Protein AF-A0A833GHC9-F1 (afdb_monomer)

Sequence (258 aa):
VIVNDPVYGGSGGTMSVASMHPSAGELVLHEMGHSFTDLADEYSTPYPGYPPCSDISGSSPCEANVTNQTDPGQVKWRAWFTSGNPIPTPPGTSGVGLFEGARYQSVGMYRPVDVQCEMQYLGRPFCAACREAYVKRLYAGGWGIPAGGIDLIEPGSEVPASAQPVAYPPGMALRFSADLLRPSVGTLAVEWRLDGVPLAGAVNDSYVFSQAGPTPATRTLELRVRDTSAYVAGSLPTRSRSWTIQVDTDRIWFDGFD

Secondary structure (DSSP, 8-state):
-B-S--S--EE-SSS-EE-SSTTHHHHHHHHHHHHHH-PPP------TTPPP--SSSSS-PPPTT-B----TTT-TTGGGPPTT--SSPPTT--SS--EEEETTEEEEEEESSSS--TTTSTTSPPPHHHHHHHHHHHHH--SSSSTT---SB-TT--BS-TTS-EEE-TT--EEEE--B---SSS-EEEEEEETTEE-TT--SSEEEE--SSS-SSEEEEEEEEEE--TT-SSPPPPEEEEEEEEE-----------

Solvent-accessible surface area (backbone atoms only — not comparable to full-atom values): 14508 Å² total; per-residue (Å²): 85,80,43,96,40,66,61,85,54,66,42,50,42,96,54,33,32,22,25,58,21,95,61,27,71,40,48,41,55,36,16,34,38,25,34,72,48,50,41,54,50,37,38,34,68,76,56,91,86,63,82,82,60,25,67,80,55,84,90,41,64,44,34,71,44,41,36,54,56,79,55,66,91,71,37,85,52,46,84,60,45,39,86,88,62,57,82,71,23,63,88,87,52,84,60,34,47,41,24,71,20,10,65,32,25,67,64,77,22,22,14,45,49,64,87,50,20,26,50,53,37,74,87,34,61,65,33,71,46,51,44,25,40,47,54,52,39,49,45,61,27,77,81,54,89,57,51,68,18,65,62,49,56,46,87,87,46,39,34,67,63,48,92,50,72,40,82,37,62,50,64,45,81,45,68,38,35,41,46,66,61,73,65,97,72,64,49,72,51,39,42,32,22,54,73,82,42,74,43,86,88,40,56,58,64,50,49,73,47,69,48,72,55,51,74,71,44,65,47,40,43,32,45,36,39,29,65,65,36,93,58,45,89,66,86,60,76,73,39,75,50,59,34,43,36,34,35,47,78,77,72,78,73,86,61,82,84,133

Mean predicted aligned error: 5.75 Å

Foldseek 3Di:
DEAADQDFDWAADCDTYTYPHPLRVLSSVLNCLCNQQVAFQFAQAADPPDDDAAPVDDDHHHGQFKHLDQPLVSRNCSLQDDPPADGVHDAPDDGFHWDAGGRNHRHSMTGGGHPQASSHPTPHHHHLRSLQSVVQSQCCACPDPVNRHDDQFDPPQWVVDQPDAAEDEAPDKDKIFTDGDDDPAFDKAKWKDKQNHTDPPPRDRMDIDHHHDCPPQKIKIKIKIFTPGPSHSDGDDIHMDIHIYGHDPDPPPPDDDD

Radius of gyration: 25.63 Å; Cα contacts (8 Å, |Δi|>4): 533; chains: 1; bounding box: 76×38×72 Å

Structure (mmCIF, N/CA/C/O backbone):
data_AF-A0A833GHC9-F1
#
_entry.id   AF-A0A833GHC9-F1
#
loop_
_atom_site.group_PDB
_atom_site.id
_atom_site.type_symbol
_atom_site.label_atom_id
_atom_site.label_alt_id
_atom_site.label_comp_id
_atom_site.label_asym_id
_atom_site.label_entity_id
_atom_site.label_seq_id
_atom_site.pdbx_PDB_ins_code
_atom_site.Cartn_x
_atom_site.Cartn_y
_atom_site.Cartn_z
_atom_site.occupancy
_atom_site.B_iso_or_equiv
_atom_site.auth_seq_id
_atom_site.auth_comp_id
_atom_site.auth_asym_id
_atom_site.auth_atom_id
_atom_site.pdbx_PDB_model_num
ATOM 1 N N . VAL A 1 1 ? 8.978 -5.500 21.929 1.00 93.50 1 VAL A N 1
ATOM 2 C CA . VAL A 1 1 ? 9.524 -5.761 23.281 1.00 93.50 1 VAL A CA 1
ATOM 3 C C . VAL A 1 1 ? 8.619 -6.767 23.956 1.00 93.50 1 VAL A C 1
ATOM 5 O O . VAL A 1 1 ? 7.416 -6.550 23.961 1.00 93.50 1 VAL A O 1
ATOM 8 N N . ILE A 1 2 ? 9.177 -7.855 24.483 1.00 95.00 2 ILE A N 1
ATOM 9 C CA . ILE A 1 2 ? 8.408 -8.830 25.262 1.00 95.00 2 ILE A CA 1
ATOM 10 C C . ILE A 1 2 ? 8.791 -8.666 26.729 1.00 95.00 2 ILE A C 1
ATOM 12 O O . ILE A 1 2 ? 9.965 -8.786 27.079 1.00 95.00 2 ILE A O 1
ATOM 16 N N . VAL A 1 3 ? 7.809 -8.352 27.566 1.00 96.50 3 VAL A N 1
ATOM 17 C CA . VAL A 1 3 ? 7.964 -8.226 29.016 1.00 96.50 3 VAL A CA 1
ATOM 18 C C . VAL A 1 3 ? 7.628 -9.575 29.642 1.00 96.50 3 VAL A C 1
ATOM 20 O O . VAL A 1 3 ? 6.532 -10.094 29.444 1.00 96.50 3 VAL A O 1
ATOM 23 N N . ASN A 1 4 ? 8.570 -10.151 30.390 1.00 96.56 4 ASN A N 1
ATOM 24 C CA . ASN A 1 4 ? 8.395 -11.438 31.068 1.00 96.56 4 ASN A CA 1
ATOM 25 C C . ASN A 1 4 ? 7.520 -11.298 32.325 1.00 96.56 4 ASN A C 1
ATOM 27 O O . ASN A 1 4 ? 8.008 -11.385 33.449 1.00 96.56 4 ASN A O 1
ATOM 31 N N . ASP A 1 5 ? 6.236 -11.028 32.113 1.00 96.19 5 ASP A N 1
ATOM 32 C CA . ASP A 1 5 ? 5.217 -10.895 33.149 1.00 96.19 5 ASP A CA 1
ATOM 33 C C . ASP A 1 5 ? 3.900 -11.501 32.624 1.00 96.19 5 ASP A C 1
ATOM 35 O O . ASP A 1 5 ? 3.521 -11.216 31.484 1.00 96.19 5 ASP A O 1
ATOM 39 N N . PRO A 1 6 ? 3.206 -12.368 33.383 1.00 95.81 6 PRO A N 1
ATOM 40 C CA . PRO A 1 6 ? 1.939 -12.951 32.944 1.00 95.81 6 PRO A CA 1
ATOM 41 C C . PRO A 1 6 ? 0.749 -11.979 33.006 1.00 95.81 6 PRO A C 1
ATOM 43 O O . PRO A 1 6 ? -0.312 -12.304 32.470 1.00 95.81 6 PRO A O 1
ATOM 46 N N . VAL A 1 7 ? 0.873 -10.819 33.661 1.00 97.00 7 VAL A N 1
ATOM 47 C CA . VAL A 1 7 ? -0.193 -9.810 33.734 1.00 97.00 7 VAL A CA 1
ATOM 48 C C . VAL A 1 7 ? -0.492 -9.266 32.336 1.00 97.00 7 VAL A C 1
ATOM 50 O O . VAL A 1 7 ? 0.416 -8.975 31.559 1.00 97.00 7 VAL A O 1
ATOM 53 N N . TYR A 1 8 ? -1.777 -9.129 31.994 1.00 95.31 8 TYR A N 1
ATOM 54 C CA . TYR A 1 8 ? -2.199 -8.566 30.710 1.00 95.31 8 TYR A CA 1
ATOM 55 C C . TYR A 1 8 ? -1.691 -7.130 30.555 1.00 95.31 8 TYR A C 1
ATOM 57 O O . TYR A 1 8 ? -2.002 -6.265 31.375 1.00 95.31 8 TYR A O 1
ATOM 65 N N . GLY A 1 9 ? -0.937 -6.872 29.490 1.00 92.25 9 GLY A N 1
ATOM 66 C CA . GLY A 1 9 ? -0.441 -5.537 29.196 1.00 92.25 9 GLY A CA 1
ATOM 67 C C . GLY A 1 9 ? 0.307 -5.480 27.874 1.00 92.25 9 GLY A C 1
ATOM 68 O O . GLY A 1 9 ? 1.019 -6.414 27.502 1.00 92.25 9 GLY A O 1
ATOM 69 N N . GLY A 1 10 ? 0.139 -4.365 27.180 1.00 92.94 10 GLY A N 1
ATOM 70 C CA . GLY A 1 10 ? 0.794 -4.057 25.922 1.00 92.94 10 GLY A CA 1
ATOM 71 C C . GLY A 1 10 ? 0.702 -2.567 25.631 1.00 92.94 10 GLY A C 1
ATOM 72 O O . GLY A 1 10 ? -0.012 -1.837 26.323 1.00 92.94 10 GLY A O 1
ATOM 73 N N . SER A 1 11 ? 1.503 -2.114 24.675 1.00 93.75 11 SER A N 1
ATOM 74 C CA . SER A 1 11 ? 1.426 -0.752 24.160 1.00 93.75 11 SER A CA 1
ATOM 75 C C . SER A 1 11 ? 2.083 -0.642 22.792 1.00 93.75 11 SER A C 1
ATOM 77 O O . SER A 1 11 ? 3.171 -1.187 22.575 1.00 93.75 11 SER A O 1
ATOM 79 N N . GLY A 1 12 ? 1.469 0.147 21.925 1.00 91.06 12 GLY A N 1
ATOM 80 C CA . GLY A 1 12 ? 1.997 0.585 20.647 1.00 91.06 12 GLY A CA 1
ATOM 81 C C . GLY A 1 12 ? 2.604 1.985 20.717 1.00 91.06 12 GLY A C 1
ATOM 82 O O . GLY A 1 12 ? 2.527 2.687 21.725 1.00 91.06 12 GLY A O 1
ATOM 83 N N . GLY A 1 13 ? 3.245 2.398 19.628 1.00 89.12 13 GLY A N 1
ATOM 84 C CA . GLY A 1 13 ? 3.998 3.651 19.530 1.00 89.12 13 GLY A CA 1
ATOM 85 C C . GLY A 1 13 ? 5.303 3.423 18.778 1.00 89.12 13 GLY A C 1
ATOM 86 O O . GLY A 1 13 ? 5.341 2.633 17.847 1.00 89.12 13 GLY A O 1
ATOM 87 N N . THR A 1 14 ? 6.416 4.027 19.189 1.00 88.81 14 THR A N 1
ATOM 88 C CA . THR A 1 14 ? 7.713 3.785 18.518 1.00 88.81 14 THR A CA 1
ATOM 89 C C . THR A 1 14 ? 8.161 2.321 18.558 1.00 88.81 14 THR A C 1
ATOM 91 O O . THR A 1 14 ? 8.876 1.869 17.666 1.00 88.81 14 THR A O 1
ATOM 94 N N . MET A 1 15 ? 7.739 1.571 19.577 1.00 90.56 15 MET A N 1
ATOM 95 C CA . MET A 1 15 ? 7.969 0.136 19.704 1.00 90.56 15 MET A CA 1
ATOM 96 C C . MET A 1 15 ? 6.692 -0.557 20.163 1.00 90.56 15 MET A C 1
ATOM 98 O O . MET A 1 15 ? 6.036 -0.084 21.085 1.00 90.56 15 MET A O 1
ATOM 102 N N . SER A 1 16 ? 6.408 -1.717 19.574 1.00 94.44 16 SER A N 1
ATOM 103 C CA . SER A 1 16 ? 5.356 -2.614 20.050 1.00 94.44 16 SER A CA 1
ATOM 104 C C . SER A 1 16 ? 5.857 -3.327 21.306 1.00 94.44 16 SER A C 1
ATOM 106 O O . SER A 1 16 ? 6.964 -3.884 21.317 1.00 94.44 16 SER A O 1
ATOM 108 N N . VAL A 1 17 ? 5.075 -3.285 22.379 1.00 95.19 17 VAL A N 1
ATOM 109 C CA . VAL A 1 17 ? 5.365 -3.911 23.671 1.00 95.19 17 VAL A CA 1
ATOM 110 C C . VAL A 1 17 ? 4.221 -4.849 24.022 1.00 95.19 17 VAL A C 1
ATOM 112 O O . VAL A 1 17 ? 3.068 -4.458 23.923 1.00 95.19 17 VAL A O 1
ATOM 115 N N . ALA A 1 18 ? 4.528 -6.060 24.475 1.00 96.31 18 ALA A N 1
ATOM 116 C CA . ALA A 1 18 ? 3.534 -6.984 25.011 1.00 96.31 18 ALA A CA 1
ATOM 117 C C . ALA A 1 18 ? 4.108 -7.765 26.193 1.00 96.31 18 ALA A C 1
ATOM 119 O O . ALA A 1 18 ? 5.321 -7.971 26.285 1.00 96.31 18 ALA A O 1
ATOM 120 N N . SER A 1 19 ? 3.235 -8.200 27.094 1.00 95.94 19 SER A N 1
ATOM 121 C CA . SER A 1 19 ? 3.572 -9.109 28.185 1.00 95.94 19 SER A C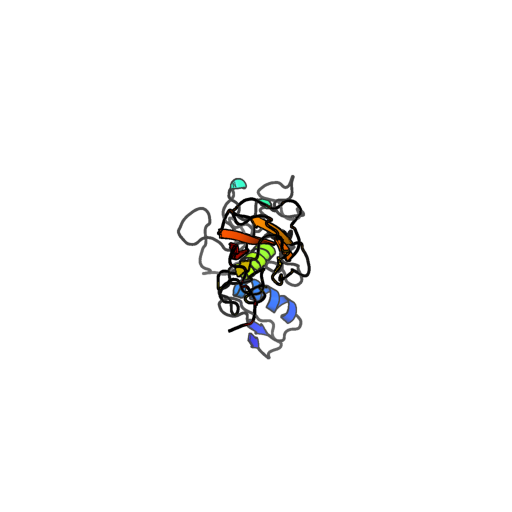A 1
ATOM 122 C C . SER A 1 19 ? 3.596 -10.578 27.729 1.00 95.94 19 SER A C 1
ATOM 124 O O . SER A 1 19 ? 3.467 -10.875 26.541 1.00 95.94 19 SER A O 1
ATOM 126 N N . MET A 1 20 ? 3.760 -11.518 28.664 1.00 95.75 20 MET A N 1
ATOM 127 C CA . MET A 1 20 ? 3.662 -12.967 28.427 1.00 95.75 20 MET A CA 1
ATOM 128 C C . MET A 1 20 ? 2.267 -13.534 28.737 1.00 95.75 20 MET A C 1
ATOM 130 O O . MET A 1 20 ? 2.107 -14.740 28.933 1.00 95.75 20 MET A O 1
ATOM 134 N N . HIS A 1 21 ? 1.241 -12.682 28.784 1.00 96.81 21 HIS A N 1
ATOM 135 C CA . HIS A 1 21 ? -0.146 -13.120 28.929 1.00 96.81 21 HIS A CA 1
ATOM 136 C C . HIS A 1 21 ? -0.549 -14.100 27.798 1.00 96.81 21 HIS A C 1
ATOM 138 O O . HIS A 1 21 ? -0.069 -13.952 26.675 1.00 96.81 21 HIS A O 1
ATOM 144 N N . PRO A 1 22 ? -1.468 -15.065 28.009 1.00 96.19 22 PRO A N 1
ATOM 145 C CA . PRO A 1 22 ? -1.901 -15.998 26.956 1.00 96.19 22 PRO A CA 1
ATOM 146 C C . PRO A 1 22 ? -2.402 -15.347 25.654 1.00 96.19 22 PRO A C 1
ATOM 148 O O . PRO A 1 22 ? -2.285 -15.937 24.585 1.00 96.19 22 PRO A O 1
ATOM 151 N N . SER A 1 23 ? -2.927 -14.122 25.730 1.00 95.12 23 SER A N 1
ATOM 152 C CA . SER A 1 23 ? -3.360 -13.322 24.568 1.00 95.12 23 SER A CA 1
ATOM 153 C C . SER A 1 23 ? -2.230 -12.545 23.877 1.00 95.12 23 SER A C 1
ATOM 155 O O . SER A 1 23 ? -2.511 -11.774 22.965 1.00 95.12 23 SER A O 1
ATOM 157 N N . ALA A 1 24 ? -0.971 -12.702 24.301 1.00 93.88 24 ALA A N 1
ATOM 158 C CA . ALA A 1 24 ? 0.155 -11.904 23.812 1.00 93.88 24 ALA A CA 1
ATOM 159 C C . ALA A 1 24 ? 0.360 -12.007 22.295 1.00 93.88 24 ALA A C 1
ATOM 161 O O . ALA A 1 24 ? 0.801 -11.039 21.689 1.00 93.88 24 ALA A O 1
ATOM 162 N N . GLY A 1 25 ? 0.023 -13.146 21.678 1.00 93.50 25 GLY A N 1
ATOM 163 C CA . GLY A 1 25 ? 0.100 -13.308 20.224 1.00 93.50 25 GLY A CA 1
ATOM 164 C C . GLY A 1 25 ? -0.743 -12.269 19.482 1.00 93.50 25 GLY A C 1
ATOM 165 O O . GLY A 1 25 ? -0.205 -11.518 18.676 1.00 93.50 25 GLY A O 1
ATOM 166 N N . GLU A 1 26 ? -2.030 -12.182 19.815 1.00 95.88 26 GLU A N 1
ATOM 167 C CA . GLU A 1 26 ? -2.953 -11.196 19.234 1.00 95.88 26 GLU A CA 1
ATOM 168 C C . GLU A 1 26 ? -2.585 -9.775 19.668 1.00 95.88 26 GLU A C 1
ATOM 170 O O . GLU A 1 26 ? -2.490 -8.867 18.850 1.00 95.88 26 GLU A O 1
ATOM 175 N N . LEU A 1 27 ? -2.243 -9.590 20.947 1.00 95.12 27 LEU A N 1
ATOM 176 C CA . LEU A 1 27 ? -1.843 -8.281 21.457 1.00 95.12 27 LEU A CA 1
ATOM 177 C C . LEU A 1 27 ? -0.649 -7.711 20.679 1.00 95.12 27 LEU A C 1
ATOM 179 O O . LEU A 1 27 ? -0.690 -6.566 20.253 1.00 95.12 27 LEU A O 1
ATOM 183 N N . VAL A 1 28 ? 0.392 -8.506 20.411 1.00 95.31 28 VAL A N 1
ATOM 184 C CA . VAL A 1 28 ? 1.532 -8.052 19.600 1.00 95.31 28 VAL A CA 1
ATOM 185 C C . VAL A 1 28 ? 1.096 -7.650 18.193 1.00 95.31 28 VAL A C 1
ATOM 187 O O . VAL A 1 28 ? 1.644 -6.684 17.668 1.00 95.31 28 VAL A O 1
ATOM 190 N N . LEU A 1 29 ? 0.135 -8.347 17.578 1.00 96.00 29 LEU A N 1
ATOM 191 C CA . LEU A 1 29 ? -0.387 -7.965 16.264 1.00 96.00 29 LEU A CA 1
ATOM 192 C C . LEU A 1 29 ? -1.080 -6.602 16.329 1.00 96.00 29 LEU A C 1
ATOM 194 O O . LEU A 1 29 ? -0.738 -5.725 15.537 1.00 96.00 29 LEU A O 1
ATOM 198 N N . HIS A 1 30 ? -1.966 -6.400 17.304 1.00 97.69 30 HIS A N 1
ATOM 199 C CA . HIS A 1 30 ? -2.616 -5.117 17.568 1.00 97.69 30 HIS A CA 1
ATOM 200 C C . HIS A 1 30 ? -1.593 -3.987 17.783 1.00 97.69 30 HIS A C 1
ATOM 202 O O . HIS A 1 30 ? -1.591 -2.995 17.053 1.00 97.69 30 HIS A O 1
ATOM 208 N N . GLU A 1 31 ? -0.637 -4.173 18.698 1.00 97.38 31 GLU A N 1
ATOM 209 C CA . GLU A 1 31 ? 0.373 -3.152 18.998 1.00 97.38 31 GLU A CA 1
ATOM 210 C C . GLU A 1 31 ? 1.326 -2.902 17.820 1.00 97.38 31 GLU A C 1
ATOM 212 O O . GLU A 1 31 ? 1.838 -1.795 17.636 1.00 97.38 31 GLU A O 1
ATOM 217 N N . MET A 1 32 ? 1.575 -3.916 16.986 1.00 95.69 32 MET A N 1
ATOM 218 C CA . MET A 1 32 ? 2.313 -3.743 15.735 1.00 95.69 32 MET A CA 1
ATOM 219 C C . MET A 1 32 ? 1.526 -2.890 14.735 1.00 95.69 32 MET A C 1
ATOM 221 O O . MET A 1 32 ? 2.145 -2.171 13.953 1.00 95.69 32 MET A O 1
ATOM 225 N N . GLY A 1 33 ? 0.192 -2.916 14.771 1.00 97.31 33 GLY A N 1
ATOM 226 C CA . GLY A 1 33 ? -0.660 -2.036 13.971 1.00 97.31 33 GLY A CA 1
ATOM 227 C C . GLY A 1 33 ? -0.378 -0.560 14.257 1.00 97.31 33 GLY A C 1
ATOM 228 O O . GLY A 1 33 ? -0.212 0.239 13.330 1.00 97.31 33 GLY A O 1
ATOM 229 N N . HIS A 1 34 ? -0.204 -0.205 15.527 1.00 97.38 34 HIS A N 1
ATOM 230 C CA . HIS A 1 34 ? 0.271 1.124 15.908 1.00 97.38 34 HIS A CA 1
ATOM 231 C C . HIS A 1 34 ? 1.728 1.341 15.480 1.00 97.38 34 HIS A C 1
ATOM 233 O O . HIS A 1 34 ? 2.041 2.284 14.761 1.00 97.38 34 HIS A O 1
ATOM 239 N N . SER A 1 35 ? 2.640 0.456 15.887 1.00 96.00 35 SER A N 1
ATOM 240 C CA . SER A 1 35 ? 4.076 0.724 15.764 1.00 96.00 35 SER A CA 1
ATOM 241 C C . SER A 1 35 ? 4.642 0.665 14.357 1.00 96.00 35 SER A C 1
ATOM 243 O O . SER A 1 35 ? 5.603 1.367 14.040 1.00 96.00 35 SER A O 1
ATOM 245 N N . PHE A 1 36 ? 4.087 -0.194 13.512 1.00 95.62 36 PHE A N 1
ATOM 246 C CA . PHE A 1 36 ? 4.564 -0.364 12.151 1.00 95.62 36 PHE A CA 1
ATOM 247 C C . PHE A 1 36 ? 3.827 0.560 11.187 1.00 95.62 36 PHE A C 1
ATOM 249 O O . PHE A 1 36 ? 4.467 1.174 10.330 1.00 95.62 36 PHE A O 1
ATOM 256 N N . THR A 1 37 ? 2.505 0.668 11.336 1.00 95.62 37 THR A N 1
ATOM 257 C CA . THR A 1 37 ? 1.607 1.311 10.363 1.00 95.62 37 THR A CA 1
ATOM 258 C C . THR A 1 37 ? 0.932 2.587 10.831 1.00 95.62 37 THR A C 1
ATOM 260 O O . THR A 1 37 ? 0.264 3.205 10.005 1.00 95.6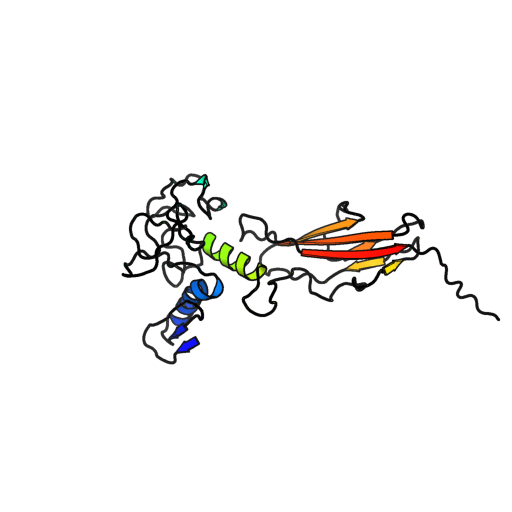2 37 THR A O 1
ATOM 263 N N . ASP A 1 38 ? 1.105 2.985 12.092 1.00 95.88 38 ASP A N 1
ATOM 264 C CA . ASP A 1 38 ? 0.437 4.158 12.667 1.00 95.88 38 ASP A CA 1
ATOM 265 C C . ASP A 1 38 ? -1.096 4.065 12.555 1.00 95.88 38 ASP A C 1
ATOM 267 O O . ASP A 1 38 ? -1.784 5.027 12.230 1.00 95.88 38 ASP A O 1
ATOM 271 N N . LEU A 1 39 ? -1.644 2.857 12.737 1.00 98.25 39 LEU A N 1
ATOM 272 C CA . LEU A 1 39 ? -3.092 2.659 12.820 1.00 98.25 39 LEU A CA 1
ATOM 273 C C . LEU A 1 39 ? -3.600 3.179 14.163 1.00 98.25 39 LEU A C 1
ATOM 275 O O . LEU A 1 39 ? -2.902 3.081 15.166 1.00 98.25 39 LEU A O 1
ATOM 279 N N . ALA A 1 40 ? -4.826 3.690 14.199 1.00 98.25 40 ALA A N 1
ATOM 280 C CA . ALA A 1 40 ? -5.504 4.047 15.437 1.00 98.25 40 ALA A CA 1
ATOM 281 C C . ALA A 1 40 ? -6.286 2.866 16.007 1.00 98.25 40 ALA A C 1
ATOM 283 O O . ALA A 1 40 ? -6.674 1.944 15.285 1.00 98.25 40 ALA A O 1
ATOM 284 N N . ASP A 1 41 ? -6.603 2.963 17.292 1.00 98.38 41 ASP A N 1
ATOM 285 C CA . ASP A 1 41 ? -7.616 2.117 17.905 1.00 98.38 41 ASP A CA 1
ATOM 286 C C . ASP A 1 41 ? -8.994 2.374 17.296 1.00 98.38 41 ASP A C 1
ATOM 288 O O . ASP A 1 41 ? -9.455 3.511 17.166 1.00 98.38 41 ASP A O 1
ATOM 292 N N . GLU A 1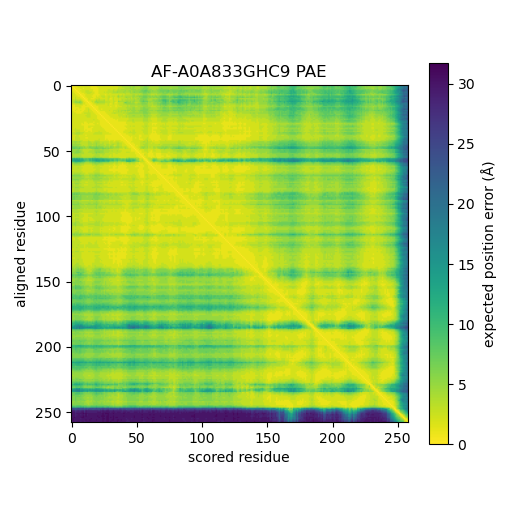 42 ? -9.687 1.295 16.950 1.00 98.50 42 GLU A N 1
ATOM 293 C CA . GLU A 1 42 ? -11.044 1.329 16.406 1.00 98.50 42 GLU A CA 1
ATOM 294 C C . GLU A 1 42 ? -12.111 1.199 17.503 1.00 98.50 42 GLU A C 1
ATOM 296 O O . GLU A 1 42 ? -13.297 1.376 17.232 1.00 98.50 42 GLU A O 1
ATOM 301 N N . TYR A 1 43 ? -11.732 0.927 18.755 1.00 97.38 43 TYR A N 1
ATOM 302 C CA . TYR A 1 43 ? -12.673 0.960 19.874 1.00 97.38 43 TYR A CA 1
ATOM 303 C C . TYR A 1 43 ? -12.929 2.391 20.373 1.00 97.38 43 TYR A C 1
ATOM 305 O O . TYR A 1 43 ? -12.133 3.316 20.203 1.00 97.38 43 TYR A O 1
ATOM 313 N N . SER A 1 44 ? -14.085 2.582 21.008 1.00 97.31 44 SER A N 1
ATOM 314 C CA . SER A 1 44 ? -14.582 3.893 21.445 1.00 97.31 44 SER A CA 1
ATOM 315 C C . SER A 1 44 ? -14.531 4.102 22.962 1.00 97.31 44 SER A C 1
ATOM 317 O O . SER A 1 44 ? -15.134 5.047 23.468 1.00 97.31 44 SER A O 1
ATOM 319 N N . THR A 1 45 ? -13.865 3.212 23.705 1.00 96.75 45 THR A N 1
ATOM 320 C CA . THR A 1 45 ? -13.670 3.357 25.155 1.00 96.75 45 THR A CA 1
ATOM 321 C C . THR A 1 45 ? -12.893 4.645 25.441 1.00 96.75 45 THR A C 1
ATOM 323 O O . THR A 1 45 ? -11.793 4.784 24.910 1.00 96.75 45 THR A O 1
ATOM 326 N N . PRO A 1 46 ? -13.416 5.583 26.254 1.00 95.94 46 PRO A N 1
ATOM 327 C CA . PRO A 1 46 ? -12.772 6.877 26.459 1.00 95.94 46 PRO A CA 1
ATOM 328 C C . PRO A 1 46 ? -11.351 6.779 27.024 1.00 95.94 46 PRO A C 1
ATOM 330 O O . PRO A 1 46 ? -11.119 6.098 28.021 1.00 95.94 46 PRO A O 1
ATOM 333 N N . TYR A 1 47 ? -10.434 7.549 26.437 1.00 94.88 47 TYR A N 1
ATOM 334 C CA . TYR A 1 47 ? -9.062 7.738 26.907 1.00 94.88 47 TYR A CA 1
ATOM 335 C C . TYR A 1 47 ? -8.802 9.245 27.076 1.00 94.88 47 TYR A C 1
ATOM 337 O O . TYR A 1 47 ? -8.436 9.935 26.117 1.00 94.88 47 TYR A O 1
ATOM 345 N N . PRO A 1 48 ? -9.081 9.811 28.266 1.00 93.75 48 PRO A N 1
ATOM 346 C CA . PRO A 1 48 ? -8.965 11.246 28.499 1.00 93.75 48 PRO A CA 1
ATOM 347 C C . PRO A 1 48 ? -7.563 11.779 28.185 1.00 93.75 48 PRO A C 1
ATOM 349 O O . PRO A 1 48 ? -6.563 11.233 28.640 1.00 93.75 48 PRO A O 1
ATOM 352 N N . GLY A 1 49 ? -7.500 12.877 27.429 1.00 92.12 49 GLY A N 1
ATOM 353 C CA . GLY A 1 49 ? -6.238 13.520 27.054 1.00 92.12 49 GLY A CA 1
ATOM 354 C C . GLY A 1 49 ? -5.561 12.948 25.805 1.00 92.12 49 GLY A C 1
ATOM 355 O O . GLY A 1 49 ? -4.474 13.416 25.469 1.00 92.12 49 GLY A O 1
ATOM 356 N N . TYR A 1 50 ? -6.177 11.991 25.095 1.00 93.38 50 TYR A N 1
ATOM 357 C CA . TYR A 1 50 ? -5.641 11.541 23.809 1.00 93.38 50 TYR A CA 1
ATOM 358 C C . TYR A 1 50 ? -5.629 12.693 22.783 1.00 93.38 50 TYR A C 1
ATOM 360 O O . TYR A 1 50 ? -6.647 13.384 22.648 1.00 93.38 50 TYR A O 1
ATOM 368 N N . PRO A 1 51 ? -4.520 12.926 22.052 1.00 93.94 51 PRO A N 1
ATOM 369 C CA . PRO A 1 51 ? -4.427 14.031 21.100 1.00 93.94 51 PRO A CA 1
ATOM 370 C C . PRO A 1 51 ? -5.515 13.954 20.023 1.00 93.94 51 PRO A C 1
ATOM 372 O O . PRO A 1 51 ? -5.733 12.871 19.479 1.00 93.94 51 PRO A O 1
ATOM 375 N N . PRO A 1 52 ? -6.195 15.058 19.672 1.00 94.12 52 PRO A N 1
ATOM 376 C CA . PRO A 1 52 ? -7.212 15.042 18.626 1.00 94.12 52 PRO A CA 1
ATOM 377 C C . PRO A 1 52 ? -6.587 14.874 17.233 1.00 94.12 52 PRO A C 1
ATOM 379 O O . PRO A 1 52 ? -5.454 15.283 16.992 1.00 94.12 52 PRO A O 1
ATOM 382 N N . CYS A 1 53 ? -7.368 14.336 16.301 1.00 96.94 53 CYS A N 1
ATOM 383 C CA . CYS A 1 53 ? -7.080 14.339 14.868 1.00 96.94 53 CYS A CA 1
ATOM 384 C C . CYS A 1 53 ? -8.307 14.849 14.106 1.00 96.94 53 CYS A C 1
ATOM 386 O O . CYS A 1 53 ? -9.418 14.854 14.647 1.00 96.94 53 CYS A O 1
ATOM 388 N N . SER A 1 54 ? -8.125 15.286 12.861 1.00 97.44 54 SER A N 1
ATOM 389 C CA . SER A 1 54 ? -9.238 15.646 11.983 1.00 97.44 54 SER A CA 1
ATOM 390 C C . SER A 1 54 ? -8.828 15.561 10.514 1.00 97.44 54 SER A C 1
ATOM 392 O O . SER A 1 54 ? -7.796 16.094 10.116 1.00 97.44 54 SER A O 1
ATOM 394 N N . ASP A 1 55 ? -9.676 14.928 9.705 1.00 97.75 55 ASP A N 1
ATOM 395 C CA . ASP A 1 55 ? -9.570 14.889 8.242 1.00 97.75 55 ASP A CA 1
ATOM 396 C C . ASP A 1 55 ? -10.405 16.002 7.572 1.00 97.75 55 ASP A C 1
ATOM 398 O O . ASP A 1 55 ? -10.379 16.151 6.352 1.00 97.75 55 ASP A O 1
ATOM 402 N N . ILE A 1 56 ? -11.150 16.794 8.355 1.00 97.00 56 ILE A N 1
ATOM 403 C CA . ILE A 1 56 ? -11.950 17.935 7.870 1.00 97.00 56 ILE A CA 1
ATOM 404 C C . ILE A 1 56 ? -11.208 19.268 8.068 1.00 97.00 56 ILE A C 1
ATOM 406 O O . ILE A 1 56 ? -11.409 20.220 7.315 1.00 97.00 56 ILE A O 1
ATOM 410 N N . SER A 1 57 ? -10.372 19.382 9.104 1.00 91.94 57 SER A N 1
ATOM 411 C CA . SER A 1 57 ? -9.799 20.663 9.535 1.00 91.94 57 SER A CA 1
ATOM 412 C C . SER A 1 57 ? -8.500 20.503 10.321 1.00 91.94 57 SER A C 1
ATOM 414 O O . SER A 1 57 ? -8.340 19.544 11.062 1.00 91.94 57 SER A O 1
ATOM 416 N N . 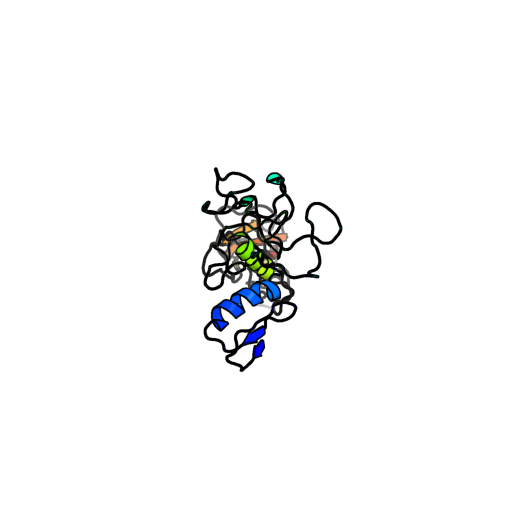GLY A 1 58 ? -7.641 21.522 10.307 1.00 87.88 58 GLY A N 1
ATOM 417 C CA . GLY A 1 58 ? -6.397 21.523 11.084 1.00 87.88 58 GLY A CA 1
ATOM 418 C C . GLY A 1 58 ? -5.244 20.819 10.366 1.00 87.88 58 GLY A C 1
ATOM 419 O O . GLY A 1 58 ? -5.334 20.505 9.184 1.00 87.88 58 GLY A O 1
ATOM 420 N N . SER A 1 59 ? -4.129 20.633 11.074 1.00 88.00 59 SER A N 1
ATOM 421 C CA . SER A 1 59 ? -2.874 20.108 10.509 1.00 88.00 59 SER A CA 1
ATOM 422 C C . SER A 1 59 ? -2.537 18.680 10.943 1.00 88.00 59 SER A C 1
ATOM 424 O O . SER A 1 59 ? -1.471 18.187 10.589 1.00 88.00 59 SER A O 1
ATOM 426 N N . SER A 1 60 ? -3.400 18.038 11.735 1.00 94.38 60 SER A N 1
ATOM 427 C CA . SER A 1 60 ? -3.183 16.687 12.261 1.00 94.38 60 SER A CA 1
ATOM 428 C C . SER A 1 60 ? -4.197 15.724 11.638 1.00 94.38 60 SER A C 1
ATOM 430 O O . SER A 1 60 ? -5.280 15.551 12.210 1.00 94.38 60 SER A O 1
ATOM 432 N N . PRO A 1 61 ? -3.893 15.144 10.460 1.00 96.06 61 PRO A N 1
ATOM 433 C CA . PRO A 1 61 ? -4.778 14.176 9.822 1.00 96.06 61 PRO A CA 1
ATOM 434 C C . PRO A 1 61 ? -4.969 12.954 10.722 1.00 96.06 61 PRO A C 1
ATOM 436 O O . PRO A 1 61 ? -4.089 12.611 11.512 1.00 96.06 61 PRO A O 1
ATOM 439 N N . CYS A 1 62 ? -6.122 12.302 10.609 1.00 97.94 62 CYS A N 1
ATOM 440 C CA . CYS A 1 62 ? -6.367 11.059 11.326 1.00 97.94 62 CYS A CA 1
ATOM 441 C C . CYS A 1 62 ? -5.610 9.889 10.685 1.00 97.94 62 CYS A C 1
ATOM 443 O O . CYS A 1 62 ? -5.340 9.866 9.479 1.00 97.94 62 CYS A O 1
ATOM 445 N N . GLU A 1 63 ? -5.353 8.868 11.491 1.00 97.88 63 GLU A N 1
ATOM 446 C CA . GLU A 1 63 ? -4.732 7.603 11.115 1.00 97.88 63 GLU A CA 1
ATOM 447 C C . GLU A 1 63 ? -5.563 6.883 10.040 1.00 97.88 63 GLU A C 1
ATOM 449 O O . GLU A 1 63 ? -6.769 7.101 9.901 1.00 97.88 63 GLU A O 1
ATOM 454 N N . ALA A 1 64 ? -4.934 6.021 9.237 1.00 97.62 64 ALA A N 1
ATOM 455 C CA . ALA A 1 64 ? -5.526 5.505 7.996 1.00 97.62 64 ALA A CA 1
ATOM 456 C C . ALA A 1 64 ? -6.882 4.785 8.167 1.00 97.62 64 ALA A C 1
ATOM 458 O O . ALA A 1 64 ? -7.683 4.775 7.228 1.00 97.62 64 ALA A O 1
ATOM 459 N N . ASN A 1 65 ? -7.143 4.208 9.341 1.00 98.56 65 ASN A N 1
ATOM 460 C CA . ASN A 1 65 ? -8.335 3.424 9.660 1.00 98.56 65 ASN A CA 1
ATOM 461 C C . ASN A 1 65 ? -9.401 4.174 10.474 1.00 98.56 65 ASN A C 1
ATOM 463 O O . ASN A 1 65 ? -10.404 3.568 10.832 1.00 98.56 65 ASN A O 1
ATOM 467 N N . VAL A 1 66 ? -9.240 5.470 10.745 1.00 98.62 66 VAL A N 1
ATOM 468 C CA . VAL A 1 66 ? -10.265 6.275 11.432 1.00 98.62 66 VAL A CA 1
ATOM 469 C C . VAL A 1 66 ? -10.447 7.629 10.763 1.00 98.62 66 VAL A C 1
ATOM 471 O O . VAL A 1 66 ? -9.538 8.130 10.106 1.00 98.62 66 VAL A O 1
ATOM 474 N N . THR A 1 67 ? -11.626 8.231 10.872 1.00 98.50 67 THR A N 1
ATOM 475 C CA . THR A 1 67 ? -11.885 9.558 10.293 1.00 98.50 67 THR A CA 1
ATOM 476 C C . THR A 1 67 ? -13.028 10.266 11.003 1.00 98.50 67 THR A C 1
ATOM 478 O O . THR A 1 67 ? -13.941 9.608 11.489 1.00 98.50 67 THR A O 1
ATOM 481 N N . ASN A 1 68 ? -13.019 11.598 11.032 1.00 98.06 68 ASN A N 1
ATOM 482 C CA . ASN A 1 68 ? -14.198 12.401 11.376 1.00 98.06 68 ASN A CA 1
ATOM 483 C C . ASN A 1 68 ? -14.950 12.908 10.130 1.00 98.06 68 ASN A C 1
ATOM 485 O O . ASN A 1 68 ? -15.961 13.591 10.267 1.00 98.06 68 ASN A O 1
ATOM 489 N N . GLN A 1 69 ? -14.468 12.584 8.924 1.00 97.31 69 GLN A N 1
ATOM 490 C 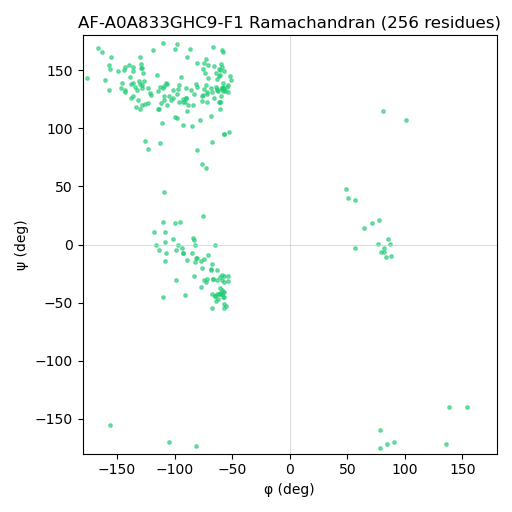CA . GLN A 1 69 ? -15.110 12.930 7.662 1.00 97.31 69 GLN A CA 1
ATOM 491 C C . GLN A 1 69 ? -16.373 12.091 7.434 1.00 97.31 69 GLN A C 1
ATOM 493 O O . GLN A 1 69 ? -16.335 10.863 7.503 1.00 97.31 69 GLN A O 1
ATOM 498 N N . THR A 1 70 ? -17.479 12.756 7.107 1.00 95.81 70 THR A N 1
ATOM 499 C CA . THR A 1 70 ? -18.776 12.123 6.822 1.00 95.81 70 THR A CA 1
ATOM 500 C C . THR A 1 70 ? -19.170 12.169 5.349 1.00 95.81 70 THR A C 1
ATOM 502 O O . THR A 1 70 ? -20.062 11.425 4.948 1.00 95.81 70 THR A O 1
ATOM 505 N N . ASP A 1 71 ? -18.500 12.981 4.524 1.00 97.00 71 ASP A N 1
ATOM 506 C CA . ASP A 1 71 ? -18.638 12.929 3.069 1.00 97.00 71 ASP A CA 1
ATOM 507 C C . ASP A 1 71 ? -18.023 11.617 2.537 1.00 97.00 71 ASP A C 1
ATOM 509 O O . ASP A 1 71 ? -16.792 11.470 2.547 1.00 97.00 71 ASP A O 1
ATOM 513 N N . PRO A 1 72 ? -18.832 10.662 2.030 1.00 95.50 72 PRO A N 1
ATOM 514 C CA . PRO A 1 72 ? -18.334 9.375 1.542 1.00 95.50 72 PRO A CA 1
ATOM 515 C C . PRO A 1 72 ? -17.320 9.517 0.401 1.00 95.50 72 PRO A C 1
ATOM 517 O O . PRO A 1 72 ? -16.463 8.647 0.235 1.00 95.50 72 PRO A O 1
ATOM 520 N N . GLY A 1 73 ? -17.378 10.606 -0.374 1.00 96.75 73 GLY A N 1
ATOM 521 C CA . GLY A 1 73 ? -16.426 10.882 -1.449 1.00 96.75 73 GLY A CA 1
ATOM 522 C C . GLY A 1 73 ? -15.015 11.197 -0.946 1.00 96.75 73 GLY A C 1
ATOM 523 O O . GLY A 1 73 ? -14.047 11.022 -1.689 1.00 96.75 73 GLY A O 1
ATOM 524 N N . GLN A 1 74 ? -14.886 11.605 0.318 1.00 96.69 74 GLN A N 1
ATOM 525 C CA . GLN A 1 74 ? -13.627 12.016 0.942 1.00 96.69 74 GLN A CA 1
ATOM 526 C C . GLN A 1 74 ? -13.085 10.992 1.949 1.00 96.69 74 GLN A C 1
ATOM 528 O O . GLN A 1 74 ? -11.945 11.116 2.393 1.00 96.69 74 GLN A O 1
ATOM 533 N N . VAL A 1 75 ? -13.848 9.944 2.276 1.00 97.62 75 VAL A N 1
ATOM 534 C CA . VAL A 1 75 ? -13.392 8.883 3.184 1.00 97.62 75 VAL A CA 1
ATOM 535 C C . VAL A 1 75 ? -12.187 8.141 2.590 1.00 97.62 75 VAL A C 1
ATOM 537 O O . VAL A 1 75 ? -12.169 7.738 1.418 1.00 97.62 75 VAL A O 1
ATOM 540 N N . LYS A 1 76 ? -11.162 7.934 3.426 1.00 96.25 76 LYS A N 1
ATOM 541 C CA . LYS A 1 76 ? -9.864 7.352 3.039 1.00 96.25 76 LYS A CA 1
ATOM 542 C C . LYS A 1 76 ? -9.997 5.948 2.445 1.00 96.25 76 LYS A C 1
ATOM 544 O O . LYS A 1 76 ? -9.353 5.644 1.446 1.00 96.25 76 LYS A O 1
ATOM 549 N N . TRP A 1 77 ? -10.888 5.129 3.002 1.00 97.00 77 TRP A N 1
ATOM 550 C CA . TRP A 1 77 ? -11.153 3.756 2.558 1.00 97.00 77 TRP A CA 1
ATOM 551 C C . TRP A 1 77 ? -12.402 3.614 1.679 1.00 97.00 77 TRP A C 1
ATOM 553 O O . TRP A 1 77 ? -12.891 2.501 1.501 1.00 97.00 77 TRP A O 1
ATOM 563 N N . ARG A 1 78 ? -12.922 4.700 1.088 1.00 96.69 78 ARG A N 1
ATOM 564 C CA . ARG A 1 78 ? -14.156 4.661 0.274 1.00 96.69 78 ARG A CA 1
ATOM 565 C C . ARG A 1 78 ? -14.142 3.619 -0.848 1.00 96.69 78 ARG A C 1
ATOM 567 O O . ARG A 1 78 ? -15.180 3.069 -1.189 1.00 96.69 78 ARG A O 1
ATOM 574 N N . ALA A 1 79 ? -12.968 3.326 -1.413 1.00 95.88 79 ALA A N 1
ATOM 575 C CA . ALA A 1 79 ? -12.818 2.342 -2.484 1.00 95.88 79 ALA A CA 1
ATOM 576 C C . ALA A 1 79 ? -13.089 0.899 -2.017 1.00 95.88 79 ALA A C 1
ATOM 578 O O . ALA A 1 79 ? -13.331 0.021 -2.839 1.00 95.88 79 ALA A O 1
ATOM 579 N N . TRP A 1 80 ? -13.086 0.669 -0.703 1.00 96.75 80 TRP A N 1
ATOM 580 C CA . TRP A 1 80 ? -13.441 -0.601 -0.084 1.00 96.75 80 TRP A CA 1
ATOM 581 C C . TRP A 1 80 ? -14.912 -0.692 0.316 1.00 96.75 80 TRP A C 1
ATOM 583 O O . TRP A 1 80 ? -15.328 -1.773 0.729 1.00 96.75 80 TRP A O 1
ATOM 593 N N . PHE A 1 81 ? -15.696 0.394 0.225 1.00 97.69 81 PHE A N 1
ATOM 594 C CA . PHE A 1 81 ? -17.093 0.382 0.657 1.00 97.69 81 PHE A CA 1
ATOM 595 C C . PHE A 1 81 ? -17.872 -0.754 0.006 1.00 97.69 81 PHE A C 1
ATOM 597 O O . PHE A 1 81 ? -17.846 -0.965 -1.207 1.00 97.69 81 PHE A O 1
ATOM 604 N N . THR A 1 82 ? -18.599 -1.484 0.844 1.00 97.62 82 THR A N 1
ATOM 605 C CA . THR A 1 82 ? -19.504 -2.523 0.376 1.00 97.62 82 THR A CA 1
ATOM 606 C C . THR A 1 82 ? -20.708 -1.863 -0.281 1.00 97.62 82 THR A C 1
ATOM 608 O O . THR A 1 82 ? -21.386 -1.027 0.318 1.00 97.62 82 THR A O 1
ATOM 611 N N . SER A 1 83 ? -20.945 -2.212 -1.546 1.00 96.56 83 SER A N 1
ATOM 612 C CA . SER A 1 83 ? -22.032 -1.636 -2.334 1.00 96.56 83 SER A CA 1
ATOM 613 C C . SER A 1 83 ? -23.382 -1.861 -1.650 1.00 96.56 83 SER A C 1
ATOM 615 O O . SER A 1 83 ? -23.676 -2.966 -1.200 1.00 96.56 83 SER A O 1
ATOM 617 N N . GLY A 1 84 ? -24.195 -0.808 -1.574 1.00 95.44 84 GLY A N 1
ATOM 618 C CA . GLY A 1 84 ? -25.518 -0.843 -0.948 1.00 95.44 84 GLY A CA 1
ATOM 619 C C . GLY A 1 84 ? -25.535 -0.564 0.557 1.00 95.44 84 GLY A C 1
ATOM 620 O O . GLY A 1 84 ? -26.619 -0.345 1.095 1.00 95.44 84 GLY A O 1
ATOM 621 N N . ASN A 1 85 ? -24.382 -0.504 1.235 1.00 96.62 85 ASN A N 1
ATOM 622 C CA . ASN A 1 85 ? -24.354 -0.108 2.642 1.00 96.62 85 ASN A CA 1
ATOM 623 C C . ASN A 1 85 ? -24.725 1.383 2.800 1.00 96.62 85 ASN A C 1
ATOM 625 O O . ASN A 1 85 ? -24.204 2.223 2.059 1.00 96.62 85 ASN A O 1
ATOM 629 N N . PRO A 1 86 ? -25.590 1.743 3.767 1.00 96.44 86 PRO A N 1
ATOM 630 C CA . PRO A 1 86 ? -25.864 3.141 4.101 1.00 96.44 86 PRO A CA 1
ATOM 631 C C . PRO A 1 86 ? -24.623 3.826 4.696 1.00 96.44 86 PRO A C 1
ATOM 633 O O . PRO A 1 86 ? -23.771 3.169 5.300 1.00 96.44 86 PRO A O 1
ATOM 636 N N . ILE A 1 87 ? -24.540 5.151 4.547 1.00 95.38 87 ILE A N 1
ATOM 637 C CA . ILE A 1 87 ? -23.475 5.997 5.104 1.00 95.38 87 ILE A CA 1
ATOM 638 C C . ILE A 1 87 ? -24.120 7.165 5.881 1.00 95.38 87 ILE A C 1
ATOM 640 O O . ILE A 1 87 ? -24.850 7.942 5.261 1.00 95.38 87 ILE A O 1
ATOM 644 N N . PRO A 1 88 ? -23.862 7.324 7.197 1.00 96.25 88 PRO A N 1
ATOM 645 C CA . PRO A 1 88 ? -23.113 6.412 8.068 1.00 96.25 88 PRO A CA 1
ATOM 646 C C . PRO A 1 88 ? -23.729 5.010 8.139 1.00 96.25 88 PRO A C 1
ATOM 648 O O . PRO A 1 88 ? -24.930 4.825 7.935 1.00 96.25 88 PRO A O 1
ATOM 651 N N . THR A 1 89 ? -22.893 4.011 8.403 1.00 98.31 89 THR A N 1
ATOM 652 C CA . THR A 1 89 ? -23.294 2.603 8.399 1.00 98.31 89 THR A CA 1
ATOM 653 C C . THR A 1 89 ? -23.753 2.175 9.800 1.00 98.31 89 THR A C 1
ATOM 655 O O . THR A 1 89 ? -22.976 2.304 10.747 1.00 98.31 89 THR A O 1
ATOM 658 N N . PRO A 1 90 ? -24.990 1.662 9.970 1.00 97.69 90 PRO A N 1
ATOM 659 C CA . PRO A 1 90 ? -25.486 1.187 11.256 1.00 97.69 90 PRO A CA 1
ATOM 660 C C . PRO A 1 90 ? -24.650 0.026 11.813 1.00 97.69 90 PRO A C 1
ATOM 662 O O . PR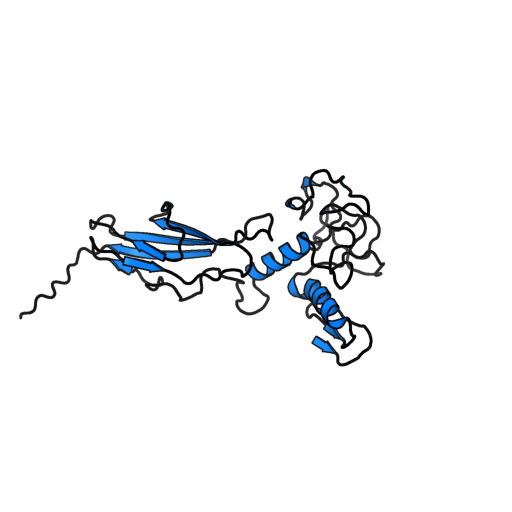O A 1 90 ? -24.231 -0.840 11.033 1.00 97.69 90 PRO A O 1
ATOM 665 N N . PRO A 1 91 ? -24.474 -0.059 13.146 1.00 96.69 91 PRO A N 1
ATOM 666 C CA . PRO A 1 91 ? -23.886 -1.228 13.796 1.00 96.69 91 PRO A CA 1
ATOM 667 C C . PRO A 1 91 ? -24.575 -2.535 13.376 1.00 96.69 91 PRO A C 1
ATOM 669 O O . PRO A 1 91 ? -25.783 -2.568 13.139 1.00 96.69 91 PRO A O 1
ATOM 672 N N . GLY A 1 92 ? -23.806 -3.614 13.273 1.00 96.06 92 GLY A N 1
ATOM 673 C CA . GLY A 1 92 ? -24.257 -4.928 12.816 1.00 96.06 92 GLY A CA 1
ATOM 674 C C . GLY A 1 92 ? -24.326 -5.102 11.294 1.00 96.06 92 GLY A C 1
ATOM 675 O O . GLY A 1 92 ? -24.559 -6.218 10.829 1.00 96.06 92 GLY A O 1
ATOM 676 N N . THR A 1 93 ? -24.101 -4.048 10.501 1.00 97.94 93 THR A N 1
ATOM 677 C CA . THR A 1 93 ? -24.033 -4.166 9.034 1.00 97.94 93 THR A CA 1
ATOM 678 C C . THR A 1 93 ? -22.739 -4.867 8.618 1.00 97.94 93 THR A C 1
ATOM 680 O O . THR A 1 93 ? -21.652 -4.499 9.057 1.00 97.94 93 THR A O 1
ATOM 683 N N . SER A 1 94 ? -22.829 -5.870 7.744 1.00 96.62 94 SER A N 1
ATOM 684 C CA . SER A 1 94 ? -21.654 -6.578 7.228 1.00 96.62 94 SER A CA 1
ATOM 685 C C . SER A 1 94 ? -20.879 -5.761 6.192 1.00 96.62 94 SER A C 1
ATOM 687 O O . SER A 1 94 ? -21.465 -5.021 5.400 1.00 96.62 94 SER A O 1
ATOM 689 N N . GLY A 1 95 ? -19.571 -6.001 6.113 1.00 96.81 95 GLY A N 1
ATOM 690 C CA . GLY A 1 95 ? -18.701 -5.392 5.108 1.00 96.81 95 GLY A CA 1
ATOM 691 C C . GLY A 1 95 ? -18.086 -4.073 5.568 1.00 96.81 95 GLY A C 1
ATOM 692 O O . GLY A 1 95 ? -18.125 -3.720 6.744 1.00 96.81 95 GLY A O 1
ATOM 693 N N . VAL A 1 96 ? -17.464 -3.369 4.627 1.00 98.12 96 VAL A N 1
ATOM 694 C CA . VAL A 1 96 ? -16.790 -2.092 4.886 1.00 98.12 96 VAL A CA 1
ATOM 695 C C . VAL A 1 96 ? -17.775 -0.943 4.695 1.00 98.12 96 VAL A C 1
ATOM 697 O O . VAL A 1 96 ? -18.506 -0.897 3.703 1.00 98.12 96 VAL A O 1
ATOM 700 N N . GLY A 1 97 ? -17.767 -0.005 5.632 1.00 98.25 97 GLY A N 1
ATOM 701 C CA . GLY A 1 97 ? -18.660 1.144 5.695 1.00 98.25 97 GLY A CA 1
ATOM 702 C C . GLY A 1 97 ? -18.046 2.291 6.494 1.00 98.25 97 GLY A C 1
ATOM 703 O O . GLY A 1 97 ? -16.823 2.409 6.597 1.00 98.25 97 GLY A O 1
ATOM 704 N N . LEU A 1 98 ? -18.902 3.150 7.037 1.00 98.44 98 LEU A N 1
ATOM 705 C CA . LEU A 1 98 ? -18.529 4.283 7.880 1.00 98.44 98 LEU A CA 1
ATOM 706 C C . LEU A 1 98 ? -19.248 4.147 9.228 1.00 98.44 98 LEU A C 1
ATOM 708 O O . LEU A 1 98 ? -20.327 4.707 9.423 1.00 98.44 98 LEU A O 1
ATOM 712 N N . PHE A 1 99 ? -18.687 3.337 10.123 1.00 98.56 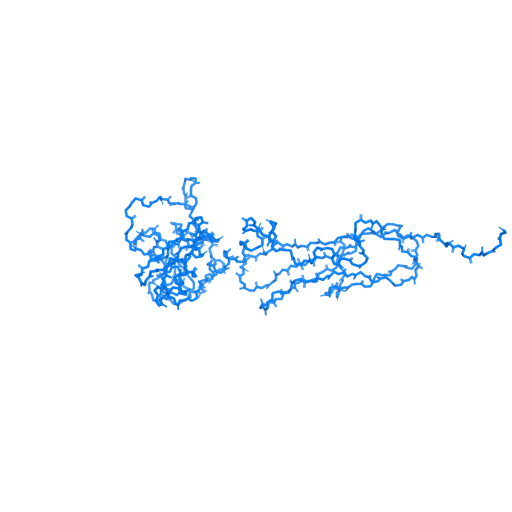99 PHE A N 1
ATOM 713 C CA . PHE A 1 99 ? -19.307 2.986 11.402 1.00 98.56 99 PHE A CA 1
ATOM 714 C C . PHE A 1 99 ? -18.902 3.983 12.479 1.00 98.56 99 PHE A C 1
ATOM 716 O O . PHE A 1 99 ? -17.712 4.196 12.691 1.00 98.56 99 PHE A O 1
ATOM 723 N N . GLU A 1 100 ? -19.870 4.583 13.168 1.00 98.38 100 GLU A N 1
ATOM 724 C CA . GLU A 1 100 ? -19.591 5.549 14.232 1.00 98.38 100 GLU A CA 1
ATOM 725 C C . GLU A 1 100 ? -19.012 4.866 15.482 1.00 98.38 100 GLU A C 1
ATOM 727 O O . GLU A 1 100 ? -19.386 3.743 15.843 1.00 98.38 100 GLU A O 1
ATOM 732 N N . GLY A 1 101 ? -18.075 5.553 16.127 1.00 98.12 101 GLY A N 1
ATOM 733 C CA . GLY A 1 101 ? -17.331 5.097 17.289 1.00 98.12 101 GLY A CA 1
ATOM 734 C C . GLY A 1 101 ? -15.930 4.619 16.912 1.00 98.12 101 GLY A C 1
ATOM 735 O O . GLY A 1 101 ? -15.776 3.555 16.327 1.00 98.12 101 GLY A O 1
ATOM 736 N N . ALA A 1 102 ? -14.892 5.372 17.244 1.00 98.25 102 ALA A N 1
ATOM 737 C CA . ALA A 1 102 ? -13.505 4.943 17.075 1.00 98.25 102 ALA A CA 1
ATOM 738 C C . ALA A 1 102 ? -12.579 5.883 17.841 1.00 98.25 102 ALA A C 1
ATOM 740 O O . ALA A 1 102 ? -13.003 6.966 18.254 1.00 98.25 102 ALA A O 1
ATOM 741 N N . ARG A 1 103 ? -11.305 5.508 17.986 1.00 97.81 103 ARG A N 1
ATOM 742 C CA . ARG A 1 103 ? -10.259 6.377 18.534 1.00 97.81 103 ARG A CA 1
ATOM 743 C C . ARG A 1 103 ? -10.695 7.035 19.845 1.00 97.81 103 ARG A C 1
ATOM 745 O O . ARG A 1 103 ? -10.613 8.257 20.010 1.00 97.81 103 ARG A O 1
ATOM 752 N N . TYR A 1 104 ? -11.241 6.204 20.736 1.00 98.00 104 TYR A N 1
ATOM 753 C CA . TYR A 1 104 ? -11.711 6.574 22.076 1.00 98.00 104 TYR A CA 1
ATOM 754 C C . TYR A 1 104 ? -12.901 7.547 22.120 1.00 98.00 104 TYR A C 1
ATOM 756 O O . TYR A 1 104 ? -13.199 8.123 23.168 1.00 98.00 104 TYR A O 1
ATOM 764 N N . GLN A 1 105 ? -13.591 7.738 20.994 1.00 97.69 105 GLN A N 1
ATOM 765 C CA . GLN A 1 105 ? -14.768 8.593 20.868 1.00 97.69 105 GLN A CA 1
ATOM 766 C C . GLN A 1 105 ? -15.954 7.758 20.403 1.00 97.69 105 GLN A C 1
ATOM 768 O O . GLN A 1 105 ? -15.857 7.038 19.414 1.00 97.69 105 GLN A O 1
ATOM 773 N N . SER A 1 106 ? -17.083 7.843 21.105 1.00 96.81 106 SER A N 1
ATOM 774 C CA . SER A 1 106 ? -18.316 7.134 20.733 1.00 96.81 106 SER A CA 1
ATOM 775 C C . SER A 1 106 ? -19.137 7.842 19.656 1.00 96.81 106 SER A C 1
ATOM 777 O O . SER A 1 106 ? -20.028 7.221 19.089 1.00 96.81 106 SER A O 1
ATOM 779 N N . VAL A 1 107 ? -18.856 9.120 19.390 1.00 96.62 107 VAL A N 1
ATOM 780 C CA . VAL A 1 107 ? -19.589 9.982 18.451 1.00 96.62 107 VAL A CA 1
ATOM 781 C C . VAL A 1 107 ? -18.587 10.819 17.661 1.00 96.62 107 VAL A C 1
ATOM 783 O O . VAL A 1 107 ? -17.571 11.244 18.212 1.00 96.62 107 VAL A O 1
ATOM 786 N N . GLY A 1 108 ? -18.869 11.073 16.381 1.00 96.81 108 GLY A N 1
ATOM 787 C CA . GLY A 1 108 ? -18.092 12.000 15.545 1.00 96.81 108 GLY A CA 1
ATOM 788 C C . GLY A 1 108 ? -16.743 11.478 15.032 1.00 96.81 108 GLY A C 1
ATOM 789 O O . GLY A 1 108 ? -16.054 12.194 14.308 1.00 96.81 108 GLY A O 1
ATOM 790 N N . MET A 1 109 ? -16.382 10.239 15.361 1.00 98.12 109 MET A N 1
ATOM 791 C CA . MET A 1 109 ? -15.245 9.520 14.789 1.00 98.12 109 MET A CA 1
ATOM 792 C C . MET A 1 109 ? -15.730 8.173 14.262 1.00 98.12 109 MET A C 1
ATOM 794 O O . MET A 1 109 ? -16.567 7.530 14.894 1.00 98.12 109 MET A O 1
ATOM 798 N N . TYR A 1 110 ? -15.212 7.750 13.115 1.00 98.69 110 TYR A N 1
ATOM 799 C CA . TYR A 1 110 ? -15.712 6.601 12.373 1.00 98.69 110 TYR A CA 1
ATOM 800 C C . TYR A 1 110 ? -14.598 5.611 12.040 1.00 98.69 110 TYR A C 1
ATOM 802 O O . TYR A 1 110 ? -13.469 6.020 11.774 1.00 98.69 110 TYR A O 1
ATOM 810 N N . ARG A 1 111 ? -14.942 4.320 12.004 1.00 98.69 111 ARG A N 1
ATOM 811 C CA . ARG A 1 111 ? -14.082 3.186 11.623 1.00 98.69 111 ARG A CA 1
ATOM 812 C C . ARG A 1 111 ? -14.630 2.444 10.391 1.00 98.69 111 ARG A C 1
ATOM 814 O O . ARG A 1 111 ? -15.790 2.655 10.018 1.00 98.69 111 ARG A O 1
ATOM 821 N N . PRO A 1 112 ? -13.843 1.556 9.753 1.00 98.38 112 PRO A N 1
ATOM 822 C CA . PRO A 1 112 ? -14.190 0.970 8.463 1.00 98.38 112 PRO A CA 1
ATOM 823 C C . PRO A 1 112 ? -15.126 -0.231 8.572 1.00 98.38 112 PRO A C 1
ATOM 825 O O . PRO A 1 112 ? -15.853 -0.517 7.627 1.00 98.38 112 PRO A O 1
ATOM 828 N N . VAL A 1 113 ? -15.097 -0.961 9.686 1.00 98.38 113 VAL A N 1
ATOM 829 C CA . VAL A 1 113 ? -15.883 -2.185 9.898 1.00 98.38 113 VAL A CA 1
ATOM 830 C C . VAL A 1 113 ? -16.425 -2.230 11.318 1.00 98.38 113 VAL A C 1
ATOM 832 O O . VAL A 1 113 ? -15.832 -1.668 12.234 1.00 98.38 113 VAL A O 1
ATOM 835 N N . ASP A 1 114 ? -17.533 -2.937 11.517 1.00 97.12 114 ASP A N 1
ATOM 836 C CA . ASP A 1 114 ? -18.036 -3.222 12.855 1.00 97.12 114 ASP A CA 1
ATOM 837 C C . ASP A 1 114 ? -17.511 -4.568 13.361 1.00 97.12 114 ASP A C 1
ATOM 839 O O . ASP A 1 114 ? -17.658 -5.582 12.682 1.00 97.12 114 ASP A O 1
ATOM 843 N N . VAL A 1 115 ? -16.880 -4.574 14.537 1.00 93.88 115 VAL A N 1
ATOM 844 C CA . VAL A 1 115 ? -16.364 -5.723 15.311 1.00 93.88 115 VAL A CA 1
ATOM 845 C C . VAL A 1 115 ? -15.354 -6.656 14.615 1.00 93.88 115 VAL A C 1
ATOM 847 O O . VAL A 1 115 ? -14.861 -7.597 15.240 1.00 93.88 115 VAL A O 1
ATOM 850 N N . GLN A 1 116 ? -15.033 -6.424 13.340 1.00 96.00 116 GLN A N 1
ATOM 851 C CA . GLN A 1 116 ? -14.222 -7.297 12.477 1.00 96.00 116 GLN A CA 1
ATOM 852 C C . GLN A 1 116 ? -12.837 -6.700 12.168 1.00 96.00 116 GLN A C 1
ATOM 854 O O . GLN A 1 116 ? -12.403 -6.696 11.015 1.00 96.00 116 GLN A O 1
ATOM 859 N N . CYS A 1 117 ? -12.150 -6.169 13.182 1.00 98.19 117 CYS A N 1
ATOM 860 C CA . CYS A 1 117 ? -10.786 -5.659 13.046 1.00 98.19 117 CYS A CA 1
ATOM 861 C C . CYS A 1 117 ? -9.967 -5.905 14.313 1.00 98.19 117 CYS A C 1
ATOM 863 O O . CYS A 1 117 ? -10.469 -5.668 15.412 1.00 98.19 117 CYS A O 1
ATOM 865 N N . GLU A 1 118 ? -8.701 -6.293 14.144 1.00 98.19 118 GLU A N 1
ATOM 866 C CA . GLU A 1 118 ? -7.732 -6.437 15.243 1.00 98.19 118 GLU A CA 1
ATOM 867 C C . GLU A 1 118 ? -7.560 -5.132 16.037 1.00 98.19 118 GLU A C 1
ATOM 869 O O . GLU A 1 118 ? -7.409 -5.153 17.255 1.00 98.19 118 GLU A O 1
ATOM 874 N N . MET A 1 119 ? -7.682 -3.977 15.369 1.00 98.44 119 MET A N 1
ATOM 875 C CA . MET A 1 119 ? -7.625 -2.655 16.013 1.00 98.44 119 MET A CA 1
ATOM 876 C C . MET A 1 119 ? -8.855 -2.340 16.879 1.00 98.44 119 MET A C 1
ATOM 878 O O . MET A 1 119 ? -8.873 -1.331 17.577 1.00 98.44 119 MET A O 1
ATOM 882 N N . GLN A 1 120 ? -9.904 -3.168 16.835 1.00 97.88 120 GLN A N 1
ATOM 883 C CA . GLN A 1 120 ? -11.086 -3.031 17.691 1.0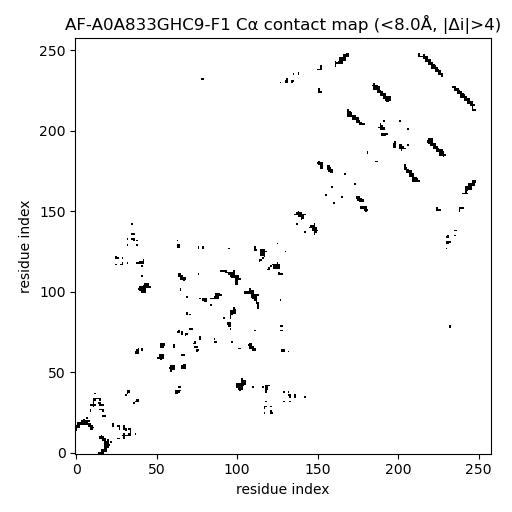0 97.88 120 GLN A CA 1
ATOM 884 C C . GLN A 1 120 ? -11.164 -4.149 18.737 1.00 97.88 120 GLN A C 1
ATOM 886 O O . GLN A 1 120 ? -11.458 -3.880 19.901 1.00 97.88 120 GLN A O 1
ATOM 891 N N . TYR A 1 121 ? -10.932 -5.396 18.318 1.00 96.75 121 TYR A N 1
ATOM 892 C CA . TYR A 1 121 ? -10.981 -6.586 19.162 1.00 96.75 121 TYR A CA 1
ATOM 893 C C . TYR A 1 121 ? -9.894 -7.572 18.746 1.00 96.75 121 TYR A C 1
ATOM 895 O O . TYR A 1 121 ? -9.804 -7.910 17.569 1.00 96.75 121 TYR A O 1
ATOM 903 N N . LEU A 1 122 ? -9.157 -8.091 19.729 1.00 96.00 122 LEU A N 1
ATOM 904 C CA . LEU A 1 122 ? -8.127 -9.108 19.516 1.00 96.00 122 LEU A CA 1
ATOM 905 C C . LEU A 1 122 ? -8.690 -10.404 18.911 1.00 96.00 122 LEU A C 1
ATOM 907 O O . LEU A 1 122 ? -9.829 -10.797 19.202 1.00 96.00 122 LEU A O 1
ATOM 911 N N . GLY A 1 123 ? -7.869 -11.108 18.131 1.00 95.69 123 GLY A N 1
ATOM 912 C CA . GLY A 1 123 ? -8.246 -12.362 17.474 1.00 95.69 123 GLY A CA 1
ATOM 913 C C . GLY A 1 123 ? -9.107 -12.153 16.229 1.00 95.69 123 GLY A C 1
ATOM 914 O O . GLY A 1 123 ? -9.856 -13.051 15.822 1.00 95.69 123 GLY A O 1
ATOM 915 N N . ARG A 1 124 ? -9.055 -10.957 15.634 1.00 96.69 124 ARG A N 1
ATOM 916 C CA . ARG A 1 124 ? -9.761 -10.609 14.400 1.00 96.69 124 ARG A CA 1
ATOM 917 C C . ARG A 1 124 ? -8.740 -10.320 13.303 1.00 96.69 124 ARG A C 1
ATOM 919 O O . ARG A 1 124 ? -7.694 -9.743 13.548 1.00 96.69 124 ARG A O 1
ATOM 926 N N . PRO A 1 125 ? -9.025 -10.652 12.037 1.00 95.88 125 PRO A N 1
ATOM 927 C CA . PRO A 1 125 ? -8.162 -10.188 10.962 1.00 95.88 125 PRO A CA 1
ATOM 928 C C . PRO A 1 125 ? -8.205 -8.657 10.880 1.00 95.88 125 PRO A C 1
ATOM 930 O O . PRO A 1 125 ? -9.253 -8.043 11.085 1.00 95.88 125 PRO A O 1
ATOM 933 N N . PHE A 1 126 ? -7.094 -8.032 10.490 1.00 97.56 126 PHE A N 1
ATOM 934 C CA . PHE A 1 126 ? -7.104 -6.626 10.093 1.00 97.56 126 PHE A CA 1
ATOM 935 C C . PHE A 1 126 ? -8.142 -6.375 8.988 1.00 97.56 126 PHE A C 1
ATOM 937 O O . PHE A 1 126 ? -8.225 -7.121 8.001 1.00 97.56 126 PHE A O 1
ATOM 944 N N . CYS A 1 127 ? -8.912 -5.295 9.140 1.00 97.44 127 CYS A N 1
ATOM 945 C CA . CYS A 1 127 ? -9.888 -4.865 8.145 1.00 97.44 127 CYS A CA 1
ATOM 946 C C . CYS A 1 127 ? -9.200 -4.403 6.846 1.00 97.44 127 CYS A C 1
ATOM 948 O O . CYS A 1 127 ? -7.979 -4.242 6.787 1.00 97.44 127 CYS A O 1
ATOM 950 N N . ALA A 1 128 ? -9.971 -4.174 5.779 1.00 96.06 128 ALA A N 1
ATOM 951 C CA . ALA A 1 128 ? -9.410 -3.801 4.477 1.00 96.06 128 ALA A CA 1
ATOM 952 C C . ALA A 1 128 ? -8.536 -2.532 4.531 1.00 96.06 128 ALA A C 1
ATOM 954 O O . ALA A 1 128 ? -7.450 -2.528 3.955 1.00 96.06 128 ALA A O 1
ATOM 955 N N . ALA A 1 129 ? -8.955 -1.507 5.283 1.00 96.88 129 ALA A N 1
ATOM 956 C CA . ALA A 1 129 ? -8.181 -0.276 5.456 1.00 96.88 129 ALA A CA 1
ATOM 957 C C . ALA A 1 129 ? -6.855 -0.522 6.198 1.00 96.88 129 ALA A C 1
ATOM 959 O O . ALA A 1 129 ? -5.806 -0.052 5.761 1.00 96.88 129 ALA A O 1
ATOM 960 N N . CYS A 1 130 ? -6.886 -1.314 7.276 1.00 97.88 130 CYS A N 1
ATOM 961 C CA . CYS A 1 130 ? -5.690 -1.671 8.038 1.00 97.88 130 CYS A CA 1
ATOM 962 C C . CYS A 1 130 ? -4.705 -2.509 7.207 1.00 97.88 130 CYS A C 1
ATOM 964 O O . CYS A 1 130 ? -3.511 -2.214 7.179 1.00 97.88 130 CYS A O 1
ATOM 966 N N . ARG A 1 131 ? -5.189 -3.516 6.465 1.00 95.25 131 ARG A N 1
ATOM 967 C CA . ARG A 1 131 ? -4.341 -4.316 5.561 1.00 95.25 131 ARG A CA 1
ATOM 968 C C . ARG A 1 131 ? -3.706 -3.459 4.473 1.00 95.25 131 ARG A C 1
ATOM 970 O O . ARG A 1 131 ? -2.519 -3.610 4.198 1.00 95.25 131 ARG A O 1
ATOM 977 N N . GLU A 1 132 ? -4.470 -2.543 3.885 1.00 95.25 132 GLU A N 1
ATOM 978 C CA . GLU A 1 132 ? -3.940 -1.618 2.886 1.00 95.25 132 GLU A CA 1
ATOM 979 C C . GLU A 1 132 ? -2.821 -0.740 3.468 1.00 95.25 132 GLU A C 1
ATOM 981 O O . GLU A 1 132 ? -1.792 -0.552 2.814 1.00 95.25 132 GLU A O 1
ATOM 986 N N . ALA A 1 133 ? -2.983 -0.237 4.697 1.00 95.94 133 ALA A N 1
ATOM 987 C CA . ALA A 1 133 ? -1.947 0.533 5.381 1.00 95.94 133 ALA A CA 1
ATOM 988 C C . ALA A 1 133 ? -0.659 -0.287 5.574 1.00 95.94 133 ALA A C 1
ATOM 990 O O . ALA A 1 133 ? 0.427 0.212 5.272 1.00 95.94 133 ALA A O 1
ATOM 991 N N . TYR A 1 134 ? -0.772 -1.560 5.971 1.00 94.56 134 TYR A N 1
ATOM 992 C CA . TYR A 1 134 ? 0.362 -2.490 6.065 1.00 94.56 134 TYR A CA 1
ATOM 993 C C . TYR A 1 134 ? 1.105 -2.650 4.746 1.00 94.56 134 TYR A C 1
ATOM 995 O O . TYR A 1 134 ? 2.325 -2.474 4.697 1.00 94.56 134 TYR A O 1
ATOM 1003 N N . VAL A 1 135 ? 0.382 -2.944 3.665 1.00 93.25 135 VAL A N 1
ATOM 1004 C CA . VAL A 1 135 ? 1.010 -3.115 2.352 1.00 93.25 135 VAL A CA 1
ATOM 1005 C C . VAL A 1 135 ? 1.681 -1.811 1.922 1.00 93.25 135 VAL A C 1
ATOM 1007 O O . VAL A 1 135 ? 2.857 -1.811 1.569 1.00 93.25 135 VAL A O 1
ATOM 1010 N N . LYS A 1 136 ? 1.004 -0.665 2.043 1.00 93.62 136 LYS A N 1
ATOM 1011 C CA . LYS A 1 136 ? 1.604 0.639 1.721 1.00 93.62 136 LYS A CA 1
ATOM 1012 C C . LYS A 1 136 ? 2.863 0.923 2.541 1.00 93.62 136 LYS A C 1
ATOM 1014 O O . LYS A 1 136 ? 3.845 1.404 1.977 1.00 93.62 136 LYS A O 1
ATOM 1019 N N . ARG A 1 137 ? 2.877 0.588 3.835 1.00 94.00 137 ARG A N 1
ATOM 1020 C CA . ARG A 1 137 ? 4.049 0.763 4.704 1.00 94.00 137 ARG A CA 1
ATOM 1021 C C . ARG A 1 137 ? 5.235 -0.089 4.257 1.00 94.00 137 ARG A C 1
ATOM 1023 O O . ARG A 1 137 ? 6.353 0.424 4.197 1.00 94.00 137 ARG A O 1
ATOM 1030 N N . LEU A 1 138 ? 4.997 -1.348 3.884 1.00 92.50 138 LEU A N 1
ATOM 1031 C CA . LEU A 1 138 ? 6.034 -2.241 3.356 1.00 92.50 138 LEU A CA 1
ATOM 1032 C C . LEU A 1 138 ? 6.706 -1.650 2.107 1.00 92.50 138 LEU A C 1
ATOM 1034 O O . LEU A 1 138 ? 7.935 -1.620 2.028 1.00 92.50 138 LEU A O 1
ATOM 1038 N N . TYR A 1 139 ? 5.918 -1.111 1.174 1.00 92.69 139 TYR A N 1
ATOM 1039 C CA . TYR A 1 139 ? 6.428 -0.489 -0.055 1.00 92.69 139 TYR A CA 1
ATOM 1040 C C . TYR A 1 139 ? 7.070 0.887 0.158 1.00 92.69 139 TYR A C 1
ATOM 1042 O O . TYR A 1 139 ? 7.977 1.247 -0.591 1.00 92.69 139 TYR A O 1
ATOM 1050 N N . ALA A 1 140 ? 6.612 1.657 1.149 1.00 93.31 140 ALA A N 1
ATOM 1051 C CA . ALA A 1 140 ? 7.146 2.985 1.447 1.00 93.31 140 ALA A CA 1
ATOM 1052 C C . ALA A 1 140 ? 8.545 2.943 2.084 1.00 93.31 140 ALA A C 1
ATOM 1054 O O . ALA A 1 140 ? 9.326 3.874 1.900 1.00 93.31 140 ALA A O 1
ATOM 1055 N N . GLY A 1 141 ? 8.868 1.879 2.827 1.00 93.50 141 GLY A N 1
ATOM 1056 C CA . GLY A 1 141 ? 10.148 1.766 3.527 1.00 93.50 141 GLY A CA 1
ATOM 1057 C C . GLY A 1 141 ? 10.208 2.571 4.818 1.00 93.50 141 GLY A C 1
ATOM 1058 O O . GLY A 1 141 ? 9.184 2.896 5.410 1.00 93.50 141 GLY A O 1
ATOM 1059 N N . GLY A 1 142 ? 11.419 2.869 5.289 1.00 90.38 142 GLY A N 1
ATOM 1060 C CA . GLY A 1 142 ? 11.653 3.632 6.519 1.00 90.38 142 GLY A CA 1
ATOM 1061 C C . GLY A 1 142 ? 11.321 2.874 7.808 1.00 90.38 142 GLY A C 1
ATOM 1062 O O . GLY A 1 142 ? 11.100 3.495 8.844 1.00 90.38 142 GLY A O 1
ATOM 1063 N N . TRP A 1 143 ? 11.234 1.546 7.740 1.00 88.62 143 TRP A N 1
ATOM 1064 C CA . TRP A 1 143 ? 10.975 0.655 8.878 1.00 88.62 143 TRP A CA 1
ATOM 1065 C C . TRP A 1 143 ? 12.139 -0.303 9.171 1.00 88.62 143 TRP A C 1
ATOM 1067 O O . TRP A 1 143 ? 12.063 -1.103 10.098 1.00 88.62 143 TRP A O 1
ATOM 1077 N N . GLY A 1 144 ? 13.221 -0.236 8.392 1.00 88.62 144 GLY A N 1
ATOM 1078 C CA . GLY A 1 144 ? 14.368 -1.126 8.528 1.00 88.62 144 GLY A CA 1
ATOM 1079 C C . GLY A 1 144 ? 15.114 -1.284 7.212 1.00 88.62 144 GLY A C 1
ATOM 1080 O O . GLY A 1 144 ? 15.291 -0.316 6.475 1.00 88.62 144 GLY A O 1
ATOM 1081 N N . ILE A 1 145 ? 15.552 -2.508 6.924 1.00 87.69 145 ILE A N 1
ATOM 1082 C CA . ILE A 1 145 ? 16.213 -2.875 5.671 1.00 87.69 145 ILE A CA 1
ATOM 1083 C C . ILE A 1 145 ? 15.242 -3.749 4.860 1.00 87.69 145 ILE A C 1
ATOM 1085 O O . ILE A 1 145 ? 14.754 -4.739 5.406 1.00 87.69 145 ILE A O 1
ATOM 1089 N N . PRO A 1 146 ? 14.977 -3.423 3.582 1.00 88.31 146 PRO A N 1
ATOM 1090 C CA . PRO A 1 146 ? 15.508 -2.281 2.829 1.00 88.31 146 PRO A CA 1
ATOM 1091 C C . PRO A 1 146 ? 14.903 -0.931 3.258 1.00 88.31 146 PRO A C 1
ATOM 1093 O O . PRO A 1 146 ? 13.690 -0.786 3.408 1.00 88.31 146 PRO A O 1
ATOM 1096 N N . ALA A 1 147 ? 15.751 0.098 3.388 1.00 90.88 147 ALA A N 1
ATOM 1097 C CA . ALA A 1 147 ? 15.325 1.428 3.840 1.00 90.88 147 ALA A CA 1
ATOM 1098 C C . ALA A 1 147 ? 14.321 2.098 2.888 1.00 90.88 147 ALA A C 1
ATOM 1100 O O . ALA A 1 147 ? 13.450 2.832 3.344 1.00 90.88 147 ALA A O 1
ATOM 1101 N N . GLY A 1 148 ? 14.405 1.811 1.584 1.00 90.81 148 GLY A N 1
ATOM 1102 C CA . GLY A 1 148 ? 13.475 2.302 0.558 1.00 90.81 148 GLY A CA 1
ATOM 1103 C C . GLY A 1 148 ? 12.188 1.482 0.403 1.00 90.81 148 GLY A C 1
ATOM 1104 O O . GLY A 1 148 ? 11.413 1.747 -0.516 1.00 90.81 148 GLY A O 1
ATOM 1105 N N . GLY A 1 149 ? 11.970 0.490 1.273 1.00 93.19 149 GLY A N 1
ATOM 1106 C CA . GLY A 1 149 ? 10.832 -0.420 1.201 1.00 93.19 149 GLY A CA 1
ATOM 1107 C C . GLY A 1 149 ? 11.024 -1.507 0.155 1.00 93.19 149 GLY A C 1
ATOM 1108 O O . GLY A 1 149 ? 12.090 -1.636 -0.447 1.00 93.19 149 GLY A O 1
ATOM 1109 N N . ILE A 1 150 ? 9.980 -2.308 -0.042 1.00 91.25 150 ILE A N 1
ATOM 1110 C CA . ILE A 1 150 ? 10.019 -3.427 -0.983 1.00 91.25 150 ILE A CA 1
ATOM 1111 C C . ILE A 1 150 ? 10.267 -2.917 -2.413 1.00 91.25 150 ILE A C 1
ATOM 1113 O O . ILE A 1 150 ? 9.498 -2.111 -2.958 1.00 91.25 150 ILE A O 1
ATOM 1117 N N . ASP A 1 151 ? 11.338 -3.423 -3.024 1.00 93.00 151 ASP A N 1
ATOM 1118 C CA . ASP A 1 151 ? 11.532 -3.420 -4.469 1.00 93.00 151 ASP A CA 1
ATOM 1119 C C . ASP A 1 151 ? 11.086 -4.780 -5.017 1.00 93.00 151 ASP A C 1
ATOM 1121 O O . ASP A 1 151 ? 11.386 -5.827 -4.452 1.00 93.00 151 ASP A O 1
ATOM 1125 N N . LEU A 1 152 ? 10.309 -4.747 -6.094 1.00 94.31 152 LEU A N 1
ATOM 1126 C CA . LEU A 1 152 ? 9.786 -5.938 -6.759 1.00 94.31 152 LEU A CA 1
ATOM 1127 C C . LEU A 1 152 ? 10.812 -6.561 -7.704 1.00 94.31 152 LEU A C 1
ATOM 1129 O O . LEU A 1 152 ? 10.587 -7.667 -8.187 1.00 94.31 152 LEU A O 1
ATOM 1133 N N . ILE A 1 153 ? 11.900 -5.844 -7.985 1.00 95.88 153 ILE A N 1
ATOM 1134 C CA . ILE A 1 153 ? 13.025 -6.324 -8.775 1.00 95.88 153 ILE A CA 1
ATOM 1135 C C . ILE A 1 153 ? 14.220 -6.418 -7.834 1.00 95.88 153 ILE A C 1
ATOM 1137 O O . ILE A 1 153 ? 14.649 -5.398 -7.289 1.00 95.88 153 ILE A O 1
ATOM 1141 N N . GLU A 1 154 ? 14.736 -7.630 -7.638 1.00 94.31 154 GLU A N 1
ATOM 1142 C CA . GLU A 1 154 ? 15.843 -7.884 -6.718 1.00 94.31 154 GLU A CA 1
ATOM 1143 C C . GLU A 1 154 ? 17.073 -7.080 -7.176 1.00 94.31 154 GLU A C 1
ATOM 1145 O O . GLU A 1 154 ? 17.558 -7.288 -8.295 1.00 94.31 154 GLU A O 1
ATOM 1150 N N . PRO A 1 155 ? 17.571 -6.122 -6.374 1.00 91.62 155 PRO A N 1
ATOM 1151 C CA . PRO A 1 155 ? 18.691 -5.283 -6.782 1.00 91.62 155 PRO A CA 1
ATOM 1152 C C . PRO A 1 155 ? 19.947 -6.109 -7.088 1.00 91.62 155 PRO A C 1
ATOM 1154 O O . PRO A 1 155 ? 20.404 -6.884 -6.253 1.00 91.62 155 PRO A O 1
ATOM 1157 N N . GLY A 1 156 ? 20.544 -5.913 -8.267 1.00 93.62 156 GLY A N 1
ATOM 1158 C CA . GLY A 1 156 ? 21.758 -6.625 -8.680 1.00 93.62 156 GLY A CA 1
ATOM 1159 C C . GLY A 1 156 ? 21.505 -7.972 -9.363 1.00 93.62 156 GLY A C 1
ATOM 1160 O O . GLY A 1 156 ? 22.466 -8.630 -9.759 1.00 93.62 156 GLY A O 1
ATOM 1161 N N . SER A 1 157 ? 20.244 -8.379 -9.529 1.00 97.31 157 SER A N 1
ATOM 1162 C CA . SER A 1 157 ? 19.863 -9.581 -10.288 1.00 97.31 157 SER A CA 1
ATOM 1163 C C . SER A 1 157 ? 19.782 -9.353 -11.805 1.00 97.31 157 SER A C 1
ATOM 1165 O O . SER A 1 157 ? 19.455 -10.271 -12.557 1.00 97.31 157 SER A O 1
ATOM 1167 N N . GLU A 1 158 ? 20.046 -8.132 -12.280 1.00 98.25 158 GLU A N 1
ATOM 1168 C CA . GLU A 1 158 ? 19.940 -7.778 -13.690 1.00 98.25 158 GLU A CA 1
ATOM 1169 C C . GLU A 1 158 ? 20.984 -8.522 -14.535 1.00 98.25 158 GLU A C 1
ATOM 1171 O O . GLU A 1 158 ? 22.192 -8.428 -14.306 1.00 98.25 158 GLU A O 1
ATOM 1176 N N . VAL A 1 159 ? 20.517 -9.222 -15.569 1.00 97.88 159 VAL A N 1
ATOM 1177 C CA . VAL A 1 159 ? 21.365 -9.922 -16.538 1.00 97.88 159 VAL A CA 1
ATOM 1178 C C . VAL A 1 159 ? 21.008 -9.460 -17.950 1.00 97.88 159 VAL A C 1
ATOM 1180 O O . VAL A 1 159 ? 19.867 -9.657 -18.357 1.00 97.88 159 VAL A O 1
ATOM 1183 N N . PRO A 1 160 ? 21.955 -8.898 -18.725 1.00 97.62 160 PRO A N 1
ATOM 1184 C CA . PRO A 1 160 ? 23.265 -8.402 -18.287 1.00 97.62 160 PRO A CA 1
ATOM 1185 C C . PRO A 1 160 ? 23.134 -7.315 -17.210 1.00 97.62 160 PRO A C 1
ATOM 1187 O O . PRO A 1 160 ? 22.059 -6.749 -17.038 1.00 97.62 160 PRO A O 1
ATOM 1190 N N . ALA A 1 161 ? 24.215 -6.980 -16.505 1.00 97.06 161 ALA A N 1
ATOM 1191 C CA . ALA A 1 161 ? 24.174 -5.883 -15.537 1.00 97.06 161 ALA A CA 1
ATOM 1192 C C . ALA A 1 161 ? 23.763 -4.566 -16.226 1.00 97.06 161 ALA A C 1
ATOM 1194 O O . ALA A 1 161 ? 24.281 -4.227 -17.289 1.00 97.06 161 ALA A O 1
ATOM 1195 N N . SER A 1 162 ? 22.844 -3.808 -15.622 1.00 95.12 162 SER A N 1
ATOM 1196 C CA . SER A 1 162 ? 22.286 -2.582 -16.219 1.00 95.12 162 SER A CA 1
ATOM 1197 C C . SER A 1 162 ? 23.129 -1.322 -15.991 1.00 95.12 162 SER A C 1
ATOM 1199 O O . SER A 1 162 ? 22.841 -0.270 -16.559 1.00 95.12 162 SER A O 1
ATOM 1201 N N . ALA A 1 163 ? 24.175 -1.410 -15.163 1.00 94.75 163 ALA A N 1
ATOM 1202 C CA . ALA A 1 163 ? 24.973 -0.258 -14.745 1.00 94.75 163 ALA A CA 1
ATOM 1203 C C . ALA A 1 163 ? 25.805 0.368 -15.878 1.00 94.75 163 ALA A C 1
ATOM 1205 O O . ALA A 1 163 ? 26.205 1.525 -15.770 1.00 94.75 163 ALA A O 1
ATOM 1206 N N . GLN A 1 164 ? 26.094 -0.392 -16.936 1.00 95.25 164 GLN A N 1
ATOM 1207 C CA . GLN A 1 164 ? 26.847 0.056 -18.107 1.00 95.25 164 GLN A CA 1
ATOM 1208 C C . GLN A 1 164 ? 26.086 -0.294 -19.389 1.00 95.25 164 GLN A C 1
ATOM 1210 O O . GLN A 1 164 ? 25.285 -1.233 -19.382 1.00 95.25 164 GLN A O 1
ATOM 1215 N N . PRO A 1 165 ? 26.324 0.428 -20.499 1.00 96.69 165 PRO A N 1
ATOM 1216 C CA . PRO A 1 165 ? 25.716 0.080 -21.771 1.00 96.69 165 PRO A CA 1
ATOM 1217 C C . PRO A 1 165 ? 26.095 -1.339 -22.214 1.00 96.69 165 PRO A C 1
ATOM 1219 O O . PRO A 1 165 ? 27.259 -1.734 -22.168 1.00 96.69 165 PRO A O 1
ATOM 1222 N N . VAL A 1 166 ? 25.101 -2.099 -22.661 1.00 96.50 166 VAL A N 1
ATOM 1223 C CA . VAL A 1 166 ? 25.256 -3.478 -23.122 1.00 96.50 166 VAL A CA 1
ATOM 1224 C C . VAL A 1 166 ? 25.565 -3.467 -24.614 1.00 96.50 166 VAL A C 1
ATOM 1226 O O . VAL A 1 166 ? 24.720 -3.061 -25.412 1.00 96.50 166 VAL A O 1
ATOM 1229 N N . ALA A 1 167 ? 26.759 -3.918 -24.996 1.00 95.06 167 ALA A N 1
ATOM 1230 C CA . ALA A 1 167 ? 27.112 -4.112 -26.399 1.00 95.06 167 ALA A CA 1
ATOM 1231 C C . ALA A 1 167 ? 26.281 -5.254 -27.008 1.00 95.06 167 ALA A C 1
ATOM 1233 O O . ALA A 1 167 ? 26.176 -6.339 -26.432 1.00 95.06 167 ALA A O 1
ATOM 1234 N N . TYR A 1 168 ? 25.690 -5.012 -28.174 1.00 95.00 168 TYR A N 1
ATOM 1235 C CA . TYR A 1 168 ? 24.823 -5.953 -28.872 1.00 95.00 168 TYR A CA 1
ATOM 1236 C C . TYR A 1 168 ? 25.206 -6.040 -30.360 1.00 95.00 168 TYR A C 1
ATOM 1238 O O . TYR A 1 168 ? 25.085 -5.045 -31.079 1.00 95.00 168 TYR A O 1
ATOM 1246 N N . PRO A 1 169 ? 25.615 -7.223 -30.853 1.00 91.94 169 PRO A N 1
ATOM 1247 C CA . PRO A 1 169 ? 25.842 -7.446 -32.277 1.00 91.94 169 PRO A CA 1
ATOM 1248 C C . PRO A 1 169 ? 24.512 -7.601 -33.046 1.00 91.94 169 PRO A C 1
ATOM 1250 O O . PRO A 1 169 ? 23.695 -8.453 -32.680 1.00 91.94 169 PRO A O 1
ATOM 1253 N N . PRO A 1 170 ? 24.278 -6.845 -34.136 1.00 93.06 170 PRO A N 1
ATOM 1254 C CA . PRO A 1 170 ? 23.116 -7.009 -35.004 1.00 93.06 170 PRO A CA 1
ATOM 1255 C C . PRO A 1 170 ? 22.909 -8.452 -35.476 1.00 93.06 170 PRO A C 1
ATOM 1257 O O . PRO A 1 170 ? 23.856 -9.162 -35.810 1.00 93.06 170 PRO A O 1
ATOM 1260 N N . GLY A 1 171 ? 21.647 -8.874 -35.538 1.00 91.25 171 GLY A N 1
ATOM 1261 C CA . GLY A 1 171 ? 21.242 -10.218 -35.955 1.00 91.25 171 GLY A CA 1
ATOM 1262 C C . GLY A 1 171 ? 21.336 -11.299 -34.872 1.00 91.25 171 GLY A C 1
ATOM 1263 O O . GLY A 1 171 ? 20.929 -12.429 -35.135 1.00 91.25 171 GLY A O 1
ATOM 1264 N N . MET A 1 172 ? 21.824 -10.978 -33.670 1.00 93.06 172 MET A N 1
ATOM 1265 C CA . MET A 1 172 ? 21.857 -11.910 -32.540 1.00 93.06 172 MET A CA 1
ATOM 1266 C C . MET A 1 172 ? 20.558 -11.898 -31.720 1.00 93.06 172 MET A C 1
ATOM 1268 O O . MET A 1 172 ? 19.700 -11.028 -31.849 1.00 93.06 172 MET A O 1
ATOM 1272 N N . ALA A 1 173 ? 20.421 -12.881 -30.835 1.00 95.75 173 ALA A N 1
ATOM 1273 C CA . ALA A 1 173 ? 19.423 -12.882 -29.775 1.00 95.75 173 ALA A CA 1
ATOM 1274 C C . ALA A 1 173 ? 20.140 -12.688 -28.436 1.00 95.75 173 ALA A C 1
ATOM 1276 O O . ALA A 1 173 ? 21.036 -13.463 -28.101 1.00 95.75 173 ALA A O 1
ATOM 1277 N N . LEU A 1 174 ? 19.751 -11.669 -27.668 1.00 97.12 174 LEU A N 1
ATOM 1278 C CA . LEU A 1 174 ? 20.313 -11.401 -26.346 1.00 97.12 174 LEU A CA 1
ATOM 1279 C C . LEU A 1 174 ? 19.201 -11.388 -25.299 1.00 97.12 174 LEU A C 1
ATOM 1281 O O . LEU A 1 174 ? 18.247 -10.619 -25.403 1.00 97.12 174 LEU A O 1
ATOM 1285 N N . ARG A 1 175 ? 19.313 -12.254 -24.288 1.00 98.19 175 ARG A N 1
ATOM 1286 C CA . ARG A 1 175 ? 18.350 -12.323 -23.186 1.00 98.19 175 ARG A CA 1
ATOM 1287 C C . ARG A 1 175 ? 18.674 -11.265 -22.136 1.00 98.19 175 ARG A C 1
ATOM 1289 O O . ARG A 1 175 ? 19.798 -11.214 -21.651 1.00 98.19 175 ARG A O 1
ATOM 1296 N N . PHE A 1 176 ? 17.656 -10.503 -21.766 1.00 98.56 176 PHE A N 1
ATOM 1297 C CA . PHE A 1 176 ? 17.625 -9.610 -20.618 1.00 98.56 176 PHE A CA 1
ATOM 1298 C C . PHE A 1 176 ? 16.717 -10.214 -19.547 1.00 98.56 176 PHE A C 1
ATOM 1300 O O . PHE A 1 176 ? 15.669 -10.769 -19.883 1.00 98.56 176 PHE A O 1
ATOM 1307 N N . SER A 1 177 ? 17.098 -10.137 -18.278 1.00 98.56 177 SER A N 1
ATOM 1308 C CA . SER A 1 177 ? 16.294 -10.634 -17.159 1.00 98.56 177 SER A CA 1
ATOM 1309 C C . SER A 1 177 ? 16.615 -9.927 -15.850 1.00 98.56 177 SER A C 1
ATOM 1311 O O . SER A 1 177 ? 17.682 -9.335 -15.715 1.00 98.56 177 SER A O 1
ATOM 1313 N N . ALA A 1 178 ? 15.708 -10.027 -14.884 1.00 98.25 178 ALA A N 1
ATOM 1314 C CA . ALA A 1 178 ? 15.961 -9.705 -13.483 1.00 98.25 178 ALA A CA 1
ATOM 1315 C C . ALA A 1 178 ? 15.078 -10.587 -12.591 1.00 98.25 178 ALA A C 1
ATOM 1317 O O . ALA A 1 178 ? 13.971 -10.950 -12.994 1.00 98.25 178 ALA A O 1
ATOM 1318 N N . ASP A 1 179 ? 15.540 -10.912 -11.388 1.00 97.25 179 ASP A N 1
ATOM 1319 C CA . ASP A 1 179 ? 14.760 -11.706 -10.443 1.00 97.25 179 ASP A CA 1
ATOM 1320 C C . ASP A 1 179 ? 13.642 -10.853 -9.840 1.00 97.25 179 ASP A C 1
ATOM 1322 O O . ASP A 1 179 ? 13.843 -9.708 -9.426 1.00 97.25 179 ASP A O 1
ATOM 1326 N N . LEU A 1 180 ? 12.433 -11.417 -9.805 1.00 95.75 180 LEU A N 1
ATOM 1327 C CA . LEU A 1 180 ? 11.248 -10.727 -9.304 1.00 95.75 180 LEU A CA 1
ATOM 1328 C C . LEU A 1 180 ? 10.859 -11.239 -7.923 1.00 95.75 180 LEU A C 1
ATOM 1330 O O . LEU A 1 180 ? 10.611 -12.435 -7.743 1.00 95.75 180 LEU A O 1
ATOM 1334 N N . LEU A 1 181 ? 10.694 -10.320 -6.973 1.00 91.50 181 LEU A N 1
ATOM 1335 C CA . LEU A 1 181 ? 10.140 -10.633 -5.663 1.00 91.50 181 LEU A CA 1
ATOM 1336 C C . LEU A 1 181 ? 8.617 -10.752 -5.770 1.00 91.50 181 LEU A C 1
ATOM 1338 O O . LEU A 1 181 ? 7.905 -9.762 -5.936 1.00 91.50 181 LEU A O 1
ATOM 1342 N N . ARG A 1 182 ? 8.104 -11.982 -5.685 1.00 87.69 182 ARG A N 1
ATOM 1343 C CA . ARG A 1 182 ? 6.673 -12.278 -5.836 1.00 87.69 182 ARG A CA 1
ATOM 1344 C C . ARG A 1 182 ? 5.999 -12.406 -4.467 1.00 87.69 182 ARG A C 1
ATOM 1346 O O . ARG A 1 182 ? 6.485 -13.182 -3.642 1.00 87.69 182 ARG A O 1
ATOM 1353 N N . PRO A 1 183 ? 4.871 -11.715 -4.216 1.00 81.38 183 PRO A N 1
ATOM 1354 C CA . PRO A 1 183 ? 4.092 -11.965 -3.012 1.00 81.38 183 PRO A CA 1
ATOM 1355 C C . PRO A 1 183 ? 3.553 -13.403 -3.036 1.00 81.38 183 PRO A C 1
ATOM 1357 O O . PRO A 1 183 ? 3.163 -13.914 -4.087 1.00 81.38 183 PRO A O 1
ATOM 1360 N N . SER A 1 184 ? 3.513 -14.059 -1.873 1.00 79.94 184 SER A N 1
ATOM 1361 C CA . SER A 1 184 ? 2.971 -15.423 -1.734 1.00 79.94 184 SER A CA 1
ATOM 1362 C C . SER A 1 184 ? 1.478 -15.505 -2.065 1.00 79.94 184 SER A C 1
ATOM 1364 O O . SER A 1 184 ? 0.970 -16.569 -2.413 1.00 79.94 184 SER A O 1
ATOM 1366 N N . VAL A 1 185 ? 0.783 -14.371 -1.975 1.00 72.00 185 VAL A N 1
ATOM 1367 C CA . VAL A 1 185 ? -0.613 -14.191 -2.358 1.00 72.00 185 VAL A CA 1
ATOM 1368 C C . VAL A 1 185 ? -0.689 -12.963 -3.253 1.00 72.00 185 VAL A C 1
ATOM 1370 O O . VAL A 1 185 ? -0.398 -11.865 -2.790 1.00 72.00 185 VAL A O 1
ATOM 1373 N N . GLY A 1 186 ? -1.088 -13.140 -4.512 1.00 74.06 186 GLY A N 1
ATOM 1374 C CA . GLY A 1 186 ? -1.211 -12.037 -5.463 1.00 74.06 186 GLY A CA 1
ATOM 1375 C C . GLY A 1 186 ? -0.634 -12.336 -6.838 1.00 74.06 186 GLY A C 1
ATOM 1376 O O . GLY A 1 186 ? -0.267 -13.466 -7.153 1.00 74.06 186 GLY A O 1
ATOM 1377 N N . THR A 1 187 ? -0.577 -11.302 -7.673 1.00 82.69 187 THR A N 1
ATOM 1378 C CA . THR A 1 187 ? 0.028 -11.355 -9.008 1.00 82.69 187 THR A CA 1
ATOM 1379 C C . THR A 1 187 ? 0.883 -10.117 -9.228 1.00 82.69 187 THR A C 1
ATOM 1381 O O . THR A 1 187 ? 0.597 -9.052 -8.685 1.00 82.69 187 THR A O 1
ATOM 1384 N N . LEU A 1 188 ? 1.942 -10.269 -10.021 1.00 91.62 188 LEU A N 1
ATOM 1385 C CA . LEU A 1 188 ? 2.703 -9.141 -10.537 1.00 91.62 188 LEU A CA 1
ATOM 1386 C C . LEU A 1 188 ? 2.286 -8.900 -11.984 1.00 91.62 188 LEU A C 1
ATOM 1388 O O . LEU A 1 188 ? 2.260 -9.836 -12.784 1.00 91.62 188 LEU A O 1
ATOM 1392 N N . ALA A 1 189 ? 2.018 -7.647 -12.327 1.00 93.31 189 ALA A N 1
ATOM 1393 C CA . ALA A 1 189 ? 1.994 -7.202 -13.708 1.00 93.31 189 ALA A CA 1
ATOM 1394 C C . ALA A 1 189 ? 3.427 -6.872 -14.136 1.00 93.31 189 ALA A C 1
ATOM 1396 O O . ALA A 1 189 ? 4.072 -6.004 -13.542 1.00 93.31 189 ALA A O 1
ATOM 1397 N N . VAL A 1 190 ? 3.908 -7.573 -15.161 1.00 96.62 190 VAL A N 1
ATOM 1398 C CA . VAL A 1 190 ? 5.231 -7.376 -15.756 1.00 96.62 190 VAL A CA 1
ATOM 1399 C C . VAL A 1 190 ? 5.056 -6.862 -17.179 1.00 96.62 190 VAL A C 1
ATOM 1401 O O . VAL A 1 190 ? 4.261 -7.405 -17.944 1.00 96.62 190 VAL A O 1
ATOM 1404 N N . GLU A 1 191 ? 5.786 -5.809 -17.525 1.00 97.62 191 GLU A N 1
ATOM 1405 C CA . GLU A 1 191 ? 5.753 -5.177 -18.840 1.00 97.62 191 GLU A CA 1
ATOM 1406 C C . GLU A 1 191 ? 7.179 -4.842 -19.275 1.00 97.62 191 GLU A C 1
ATOM 1408 O O . GLU A 1 191 ? 7.896 -4.134 -18.568 1.00 97.62 191 GLU A O 1
ATOM 1413 N N . TRP A 1 192 ? 7.575 -5.299 -20.461 1.00 98.56 192 TRP A N 1
ATOM 1414 C CA . TRP A 1 192 ? 8.789 -4.815 -21.114 1.00 98.56 192 TRP A CA 1
ATOM 1415 C C . TRP A 1 192 ? 8.469 -3.688 -22.094 1.00 98.56 192 TRP A C 1
ATOM 1417 O O . TRP A 1 192 ? 7.443 -3.712 -22.776 1.00 98.56 192 TRP A O 1
ATOM 1427 N N . ARG A 1 193 ? 9.361 -2.703 -22.198 1.00 98.69 193 ARG A N 1
ATOM 1428 C CA . ARG A 1 193 ? 9.266 -1.583 -23.140 1.00 98.69 193 ARG A CA 1
ATOM 1429 C C . ARG A 1 193 ? 10.569 -1.421 -23.903 1.00 98.69 193 ARG A C 1
ATOM 1431 O O . ARG A 1 193 ? 11.635 -1.476 -23.302 1.00 98.69 193 ARG A O 1
ATOM 1438 N N . LEU A 1 194 ? 10.479 -1.167 -25.203 1.00 98.31 194 LEU A N 1
ATOM 1439 C CA . LEU A 1 194 ? 11.612 -0.779 -26.039 1.00 98.31 194 LEU A CA 1
ATOM 1440 C C . LEU A 1 194 ? 11.420 0.670 -26.480 1.00 98.31 194 LEU A C 1
ATOM 1442 O O . LEU A 1 194 ? 10.398 1.006 -27.073 1.00 98.31 194 LEU A O 1
ATOM 1446 N N . ASP A 1 195 ? 12.377 1.531 -26.147 1.00 98.06 195 ASP A N 1
ATOM 1447 C CA . ASP A 1 195 ? 12.350 2.974 -26.410 1.00 98.06 195 ASP A CA 1
ATOM 1448 C C . ASP A 1 195 ? 11.042 3.639 -25.932 1.00 98.06 195 ASP A C 1
ATOM 1450 O O . ASP A 1 195 ? 10.449 4.485 -26.599 1.00 98.06 195 ASP A O 1
ATOM 1454 N N . GLY A 1 196 ? 10.553 3.204 -24.764 1.00 97.31 196 GLY A N 1
ATOM 1455 C CA . GLY A 1 196 ? 9.310 3.676 -24.145 1.00 97.31 196 GLY A CA 1
ATOM 1456 C C . GLY A 1 196 ? 8.027 3.000 -24.647 1.00 97.31 196 GLY A C 1
ATOM 1457 O O . GLY A 1 196 ? 6.980 3.140 -24.003 1.00 97.31 196 GLY A O 1
ATOM 1458 N N . VAL A 1 197 ? 8.093 2.220 -25.731 1.00 97.94 197 VAL A N 1
ATOM 1459 C CA . VAL A 1 197 ? 6.942 1.530 -26.335 1.00 97.94 197 VAL A CA 1
ATOM 1460 C C . VAL A 1 197 ? 6.758 0.135 -25.720 1.00 97.94 197 VAL A C 1
ATOM 1462 O O . VAL A 1 197 ? 7.708 -0.648 -25.735 1.00 97.94 197 VAL A O 1
ATOM 1465 N N . PRO A 1 198 ? 5.564 -0.219 -25.200 1.00 97.88 198 PRO A N 1
ATOM 1466 C CA . PRO A 1 198 ? 5.282 -1.559 -24.678 1.00 97.88 198 PRO A CA 1
ATOM 1467 C C . PRO A 1 198 ? 5.491 -2.674 -25.705 1.00 97.88 198 PRO A C 1
ATOM 1469 O O . PRO A 1 198 ? 5.017 -2.595 -26.838 1.00 97.88 198 PRO A O 1
ATOM 1472 N N . LEU A 1 199 ? 6.152 -3.745 -25.274 1.00 97.62 199 LEU A N 1
ATOM 1473 C CA . LEU A 1 199 ? 6.364 -4.967 -26.038 1.00 97.62 199 LEU A CA 1
ATOM 1474 C C . LEU A 1 199 ? 5.238 -5.955 -25.713 1.00 97.62 199 LEU A C 1
ATOM 1476 O O . LEU A 1 199 ? 5.214 -6.580 -24.652 1.00 97.62 199 LEU A O 1
ATOM 1480 N N . ALA A 1 200 ? 4.269 -6.077 -26.621 1.00 94.06 200 ALA A N 1
ATOM 1481 C CA . ALA A 1 200 ? 3.098 -6.925 -26.415 1.00 94.06 200 ALA A CA 1
ATOM 1482 C C . ALA A 1 200 ? 3.491 -8.392 -26.150 1.00 94.06 200 ALA A C 1
ATOM 1484 O O . ALA A 1 200 ? 4.296 -8.973 -26.874 1.00 94.06 200 ALA A O 1
ATOM 1485 N N . GLY A 1 201 ? 2.909 -8.995 -25.109 1.00 92.19 201 GLY A N 1
ATOM 1486 C CA . GLY A 1 201 ? 3.172 -10.387 -24.719 1.00 92.19 201 GLY A CA 1
ATOM 1487 C C . GLY A 1 201 ? 4.470 -10.612 -23.933 1.00 92.19 201 GLY A C 1
ATOM 1488 O O . GLY A 1 201 ? 4.672 -11.707 -23.413 1.00 92.19 201 GLY A O 1
ATOM 1489 N N . ALA A 1 202 ? 5.322 -9.594 -23.776 1.00 95.50 202 ALA A N 1
ATOM 1490 C CA . ALA A 1 202 ? 6.508 -9.668 -22.930 1.00 95.50 202 ALA A CA 1
ATOM 1491 C C . ALA A 1 202 ? 6.125 -9.448 -21.455 1.00 95.50 202 ALA A C 1
ATOM 1493 O O . ALA A 1 202 ? 6.237 -8.347 -20.920 1.00 95.50 202 ALA A O 1
ATOM 1494 N N . VAL A 1 203 ? 5.632 -10.517 -20.821 1.00 96.06 203 VAL A N 1
ATOM 1495 C CA . VAL A 1 203 ? 5.065 -10.513 -19.454 1.00 96.06 203 VAL A CA 1
ATOM 1496 C C . VAL A 1 203 ? 5.841 -11.390 -18.463 1.00 96.06 203 VAL A C 1
ATOM 1498 O O . VAL A 1 203 ? 5.369 -11.672 -17.364 1.00 96.06 203 VAL A O 1
ATOM 1501 N N . ASN A 1 204 ? 7.026 -11.855 -18.856 1.00 95.69 204 ASN A N 1
ATOM 1502 C CA . ASN A 1 204 ? 7.906 -12.653 -18.007 1.00 95.69 204 ASN A CA 1
ATOM 1503 C C . ASN A 1 204 ? 9.009 -11.783 -17.397 1.00 95.69 204 ASN A C 1
ATOM 1505 O O . ASN A 1 204 ? 9.269 -10.672 -17.851 1.00 95.69 204 ASN A O 1
ATOM 1509 N N . ASP A 1 205 ? 9.718 -12.336 -16.419 1.00 96.25 205 ASP A N 1
ATOM 1510 C CA . ASP A 1 205 ? 10.932 -11.761 -15.813 1.00 96.25 205 ASP A CA 1
ATOM 1511 C C . ASP A 1 205 ? 12.127 -11.647 -16.775 1.00 96.25 205 ASP A C 1
ATOM 1513 O O . ASP A 1 205 ? 13.201 -11.170 -16.409 1.00 96.25 205 ASP A O 1
ATOM 1517 N N . SER A 1 206 ? 11.947 -12.085 -18.020 1.00 97.88 206 SER A N 1
ATOM 1518 C CA . SER A 1 206 ? 12.959 -12.047 -19.053 1.00 97.88 206 SER A CA 1
ATOM 1519 C C . SER A 1 206 ? 12.375 -11.755 -20.426 1.00 97.88 206 SER A C 1
ATOM 1521 O O . SER A 1 206 ? 11.239 -12.118 -20.743 1.00 97.88 206 SER A O 1
ATOM 1523 N N . TYR A 1 207 ? 13.192 -11.112 -21.252 1.00 98.31 207 TYR A N 1
ATOM 1524 C CA . TYR A 1 207 ? 12.885 -10.760 -22.626 1.00 98.31 207 TYR A CA 1
ATOM 1525 C C . TYR A 1 207 ? 14.101 -11.016 -23.512 1.00 98.31 207 TYR A C 1
ATOM 1527 O O . TYR A 1 207 ? 15.232 -10.717 -23.137 1.00 98.31 207 TYR A O 1
ATOM 1535 N N . VAL A 1 208 ? 13.880 -11.581 -24.697 1.00 98.00 208 VAL A N 1
ATOM 1536 C CA . VAL A 1 208 ? 14.942 -11.790 -25.685 1.00 98.00 208 VAL A CA 1
ATOM 1537 C C . VAL A 1 208 ? 14.884 -10.653 -26.692 1.00 98.00 208 VAL A C 1
ATOM 1539 O O . VAL A 1 208 ? 13.959 -10.564 -27.495 1.00 98.00 208 VAL A O 1
ATOM 1542 N N . PHE A 1 209 ? 15.876 -9.774 -26.633 1.00 97.56 209 PHE A N 1
ATOM 1543 C CA . PHE A 1 209 ? 16.044 -8.685 -27.577 1.00 97.56 209 PHE A CA 1
ATOM 1544 C C . PHE A 1 209 ? 16.726 -9.181 -28.853 1.00 97.56 209 PHE A C 1
ATOM 1546 O O . PHE A 1 209 ? 17.709 -9.924 -28.805 1.00 97.56 209 PHE A O 1
ATOM 1553 N N . SER A 1 210 ? 16.223 -8.715 -29.992 1.00 96.06 210 SER A N 1
ATOM 1554 C CA . SER A 1 210 ? 16.855 -8.896 -31.293 1.00 96.06 210 SER A CA 1
ATOM 1555 C C . SER A 1 210 ? 16.584 -7.686 -32.180 1.00 96.06 210 SER A C 1
ATOM 1557 O O . SER A 1 210 ? 15.445 -7.234 -32.306 1.00 96.06 210 SER A O 1
ATOM 1559 N N . GLN A 1 211 ? 17.622 -7.214 -32.850 1.00 95.06 211 GLN A N 1
ATOM 1560 C CA . GLN A 1 211 ? 17.588 -6.197 -33.892 1.00 95.06 211 GLN A CA 1
ATOM 1561 C C . GLN A 1 211 ? 18.488 -6.647 -35.046 1.00 95.06 211 GLN A C 1
ATOM 1563 O O . GLN A 1 211 ? 19.646 -6.998 -34.827 1.00 95.06 211 GLN A O 1
ATOM 1568 N N . ALA A 1 212 ? 17.956 -6.648 -36.271 1.00 93.31 212 ALA A N 1
ATOM 1569 C CA . ALA A 1 212 ? 18.656 -7.175 -37.445 1.00 93.31 212 ALA A CA 1
ATOM 1570 C C . ALA A 1 212 ? 19.744 -6.234 -37.993 1.00 93.31 212 ALA A C 1
ATOM 1572 O O . ALA A 1 212 ? 20.775 -6.701 -38.464 1.00 93.31 212 ALA A O 1
ATOM 1573 N N . GLY A 1 213 ? 19.506 -4.921 -37.953 1.00 91.12 213 GLY A N 1
ATOM 1574 C CA . GLY A 1 213 ? 20.413 -3.904 -38.488 1.00 91.12 213 GLY A CA 1
ATOM 1575 C C . GLY A 1 213 ? 21.086 -3.062 -37.401 1.00 91.12 213 GLY A C 1
ATOM 1576 O O . GLY A 1 213 ? 20.723 -3.159 -36.230 1.00 91.12 213 GLY A O 1
ATOM 1577 N N . PRO A 1 214 ? 22.038 -2.195 -37.774 1.00 91.88 214 PRO A N 1
ATOM 1578 C CA . PRO A 1 214 ? 22.763 -1.359 -36.820 1.00 91.88 214 PRO A CA 1
ATOM 1579 C C . PRO A 1 214 ? 21.998 -0.110 -36.378 1.00 91.88 214 PRO A C 1
ATOM 1581 O O . PRO A 1 214 ? 22.408 0.574 -35.449 1.00 91.88 214 PRO A O 1
ATOM 1584 N N . THR A 1 215 ? 20.891 0.219 -37.044 1.00 92.62 215 THR A N 1
ATOM 1585 C CA . THR A 1 215 ? 20.085 1.398 -36.736 1.00 92.62 215 THR A CA 1
ATOM 1586 C C . THR A 1 215 ? 18.751 1.011 -36.104 1.00 92.62 215 THR A C 1
ATOM 1588 O O . THR A 1 215 ? 18.069 0.105 -36.5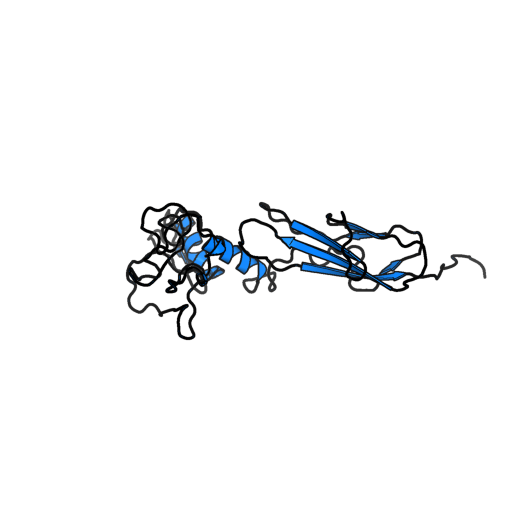94 1.00 92.62 215 THR A O 1
ATOM 1591 N N . PRO A 1 216 ? 18.330 1.727 -35.048 1.00 95.12 216 PRO A N 1
ATOM 1592 C CA . PRO A 1 216 ? 19.079 2.678 -34.219 1.00 95.12 216 PRO A CA 1
ATOM 1593 C C . PRO A 1 216 ? 20.289 2.047 -33.515 1.00 95.12 216 PRO A C 1
ATOM 1595 O O . PRO A 1 216 ? 20.227 0.890 -33.098 1.00 95.12 216 PRO A O 1
ATOM 1598 N N . ALA A 1 217 ? 21.355 2.839 -33.369 1.00 95.38 217 ALA A N 1
ATOM 1599 C CA . ALA A 1 217 ? 22.611 2.426 -32.732 1.00 95.38 217 ALA A CA 1
ATOM 1600 C C . ALA A 1 217 ? 22.509 2.366 -31.200 1.00 95.38 217 ALA A C 1
ATOM 1602 O O . ALA A 1 217 ? 23.294 1.704 -30.535 1.00 95.38 217 ALA A O 1
ATOM 1603 N N . THR A 1 218 ? 21.521 3.046 -30.620 1.00 97.06 218 THR A N 1
ATOM 1604 C CA . THR A 1 218 ? 21.225 2.986 -29.190 1.00 97.06 218 THR A CA 1
ATOM 1605 C C . THR A 1 218 ? 19.753 2.678 -28.993 1.00 97.06 218 THR A C 1
ATOM 1607 O O . THR A 1 218 ? 18.897 3.273 -29.651 1.00 97.06 218 THR A O 1
ATOM 1610 N N . ARG A 1 219 ? 19.472 1.756 -28.076 1.00 97.94 219 ARG A N 1
ATOM 1611 C CA . ARG A 1 219 ? 18.124 1.392 -27.639 1.00 97.94 219 ARG A CA 1
ATOM 1612 C C . ARG A 1 219 ? 18.033 1.444 -26.123 1.00 97.94 219 ARG A C 1
ATOM 1614 O O . ARG A 1 219 ? 19.018 1.191 -25.430 1.00 97.94 219 ARG A O 1
ATOM 1621 N N . THR A 1 220 ? 16.843 1.706 -25.607 1.00 98.50 220 THR A N 1
ATOM 1622 C CA . THR A 1 220 ? 16.538 1.576 -24.182 1.00 98.50 220 THR A CA 1
ATOM 1623 C C . THR A 1 220 ? 15.523 0.465 -23.990 1.00 98.50 220 THR A C 1
ATOM 1625 O O . THR A 1 220 ? 14.390 0.567 -24.454 1.00 98.50 220 THR A O 1
ATOM 1628 N N . LEU A 1 221 ? 15.922 -0.589 -23.285 1.00 98.62 221 LEU A N 1
ATOM 1629 C CA . LEU A 1 221 ? 15.021 -1.657 -22.871 1.00 98.62 221 LEU A CA 1
ATOM 1630 C C . LEU A 1 221 ? 14.662 -1.442 -21.401 1.00 98.62 221 LEU A C 1
ATOM 1632 O O . LEU A 1 221 ? 15.555 -1.315 -20.573 1.00 98.62 221 LEU A O 1
ATOM 1636 N N . GLU A 1 222 ? 13.378 -1.389 -21.068 1.00 98.62 222 GLU A N 1
ATOM 1637 C CA . GLU A 1 222 ? 12.888 -1.194 -19.701 1.00 98.62 222 GLU A CA 1
ATOM 1638 C C . GLU A 1 222 ? 12.005 -2.374 -19.284 1.00 98.62 222 GLU A C 1
ATOM 1640 O O . GLU A 1 222 ? 11.068 -2.731 -19.993 1.00 98.62 222 GLU A O 1
ATOM 1645 N N . LEU A 1 223 ? 12.278 -2.943 -18.113 1.00 98.56 223 LEU A N 1
ATOM 1646 C CA . LEU A 1 223 ? 11.407 -3.858 -17.383 1.00 98.56 223 LEU A CA 1
ATOM 1647 C C . LEU A 1 223 ? 10.628 -3.052 -16.343 1.00 98.56 223 LEU A C 1
ATOM 1649 O O . LEU A 1 223 ? 11.243 -2.426 -15.482 1.00 98.56 223 LEU A O 1
ATOM 1653 N N . ARG A 1 224 ? 9.295 -3.093 -16.388 1.00 97.69 224 ARG A N 1
ATOM 1654 C CA . ARG A 1 224 ? 8.394 -2.528 -15.375 1.00 97.69 224 ARG A CA 1
ATOM 1655 C C . ARG A 1 224 ? 7.650 -3.633 -14.651 1.00 97.69 224 ARG A C 1
ATOM 1657 O O . ARG A 1 224 ? 7.100 -4.535 -15.278 1.00 97.69 224 ARG A O 1
ATOM 1664 N N . VAL A 1 225 ? 7.579 -3.517 -13.331 1.00 96.38 225 VAL A N 1
ATOM 1665 C CA . VAL A 1 225 ? 6.910 -4.483 -12.463 1.00 96.38 225 VAL A CA 1
ATOM 1666 C C . VAL A 1 225 ? 6.010 -3.748 -11.483 1.00 96.38 225 VAL A C 1
ATOM 1668 O O . VAL A 1 225 ? 6.405 -2.760 -10.857 1.00 96.38 225 VAL A O 1
ATOM 1671 N N . ARG A 1 226 ? 4.776 -4.227 -11.355 1.00 92.88 226 ARG A N 1
ATOM 1672 C CA . ARG A 1 226 ? 3.775 -3.695 -10.433 1.00 92.88 226 ARG A CA 1
ATOM 1673 C C . ARG A 1 226 ? 3.101 -4.838 -9.698 1.00 92.88 226 ARG A C 1
ATOM 1675 O O . ARG A 1 226 ? 2.689 -5.808 -10.321 1.00 92.88 226 ARG A O 1
ATOM 1682 N N . ASP A 1 227 ? 2.937 -4.685 -8.393 1.00 91.62 227 ASP A N 1
ATOM 1683 C CA . ASP A 1 227 ? 2.087 -5.577 -7.614 1.00 91.62 227 ASP A CA 1
ATOM 1684 C C . ASP A 1 227 ? 0.610 -5.227 -7.849 1.00 91.62 227 ASP A C 1
ATOM 1686 O O . ASP A 1 227 ? 0.195 -4.076 -7.678 1.00 91.62 227 ASP A O 1
ATOM 1690 N N . THR A 1 228 ? -0.162 -6.219 -8.293 1.00 89.50 228 THR A N 1
ATOM 1691 C CA . THR A 1 228 ? -1.603 -6.127 -8.563 1.00 89.50 228 THR A CA 1
ATOM 1692 C C . THR A 1 228 ? -2.435 -6.915 -7.552 1.00 89.50 228 THR A C 1
ATOM 1694 O O . THR A 1 228 ? -3.589 -7.255 -7.815 1.00 89.50 228 THR A O 1
ATOM 1697 N N . SER A 1 229 ? -1.862 -7.227 -6.389 1.00 83.88 229 SER A N 1
ATOM 1698 C CA . SER A 1 229 ? -2.555 -7.883 -5.282 1.00 83.88 229 SER A CA 1
ATOM 1699 C C . SER A 1 229 ? -3.771 -7.086 -4.809 1.00 83.88 229 SER A C 1
ATOM 1701 O O . SER A 1 229 ? -3.719 -5.871 -4.627 1.00 83.88 229 SER A O 1
ATOM 1703 N N . ALA A 1 230 ? -4.860 -7.796 -4.513 1.00 84.44 230 ALA A N 1
ATOM 1704 C CA . ALA A 1 230 ? -6.148 -7.226 -4.109 1.00 84.44 230 ALA A CA 1
ATOM 1705 C C . ALA A 1 230 ? -6.183 -6.691 -2.660 1.00 84.44 230 ALA A C 1
ATOM 1707 O O . ALA A 1 230 ? -7.246 -6.644 -2.049 1.00 84.44 230 ALA A O 1
ATOM 1708 N N . TYR A 1 231 ? -5.036 -6.320 -2.086 1.00 85.69 231 TYR A N 1
ATOM 1709 C CA . TYR A 1 231 ? -4.932 -5.761 -0.731 1.00 85.69 231 TYR A CA 1
ATOM 1710 C C . TYR A 1 231 ? -4.830 -4.234 -0.711 1.00 85.69 231 TYR A C 1
ATOM 1712 O O . TYR A 1 231 ? -4.838 -3.638 0.363 1.00 85.69 231 TYR A O 1
ATOM 1720 N N . VAL A 1 232 ? -4.750 -3.600 -1.882 1.00 86.69 232 VAL A N 1
ATOM 1721 C CA . VAL A 1 232 ? -4.706 -2.144 -2.041 1.00 86.69 232 VAL A CA 1
ATOM 1722 C C . VAL A 1 232 ? -5.726 -1.761 -3.106 1.00 86.69 232 VAL A C 1
ATOM 1724 O O . VAL A 1 232 ? -5.677 -2.277 -4.217 1.00 86.69 232 VAL A O 1
ATOM 1727 N N . ALA A 1 233 ? -6.665 -0.871 -2.781 1.00 82.94 233 ALA A N 1
ATOM 1728 C CA . ALA A 1 233 ? -7.700 -0.451 -3.730 1.00 82.94 233 ALA A CA 1
ATOM 1729 C C . ALA A 1 233 ? -7.175 0.548 -4.781 1.00 82.94 233 ALA A C 1
ATOM 1731 O O . ALA A 1 233 ? -7.826 0.806 -5.791 1.00 82.94 233 ALA A O 1
ATOM 1732 N N . GLY A 1 234 ? -5.994 1.122 -4.541 1.00 80.44 234 GLY A N 1
ATOM 1733 C CA . GLY A 1 234 ? -5.238 1.931 -5.495 1.00 80.44 234 GLY A CA 1
ATOM 1734 C C . GLY A 1 234 ? -4.034 1.191 -6.081 1.00 80.44 234 GLY A C 1
ATOM 1735 O O . GLY A 1 234 ? -3.835 -0.001 -5.872 1.00 80.44 234 GLY A O 1
ATOM 1736 N N . SER A 1 235 ? -3.182 1.917 -6.802 1.00 78.94 235 SER A N 1
ATOM 1737 C CA . SER A 1 235 ? -1.942 1.346 -7.324 1.00 78.94 235 SER A CA 1
ATOM 1738 C C . SER A 1 235 ? -0.801 1.417 -6.320 1.00 78.94 235 SER A C 1
ATOM 1740 O O . SER A 1 235 ? -0.504 2.492 -5.793 1.00 78.94 235 SER A O 1
ATOM 1742 N N . LEU A 1 236 ? -0.089 0.306 -6.161 1.00 87.81 236 LEU A N 1
ATOM 1743 C CA . LEU A 1 236 ? 1.237 0.298 -5.558 1.00 87.81 236 LEU A CA 1
ATOM 1744 C C . LEU A 1 236 ? 2.291 0.906 -6.502 1.00 87.81 236 LEU A C 1
ATOM 1746 O O . LEU A 1 236 ? 2.056 0.993 -7.718 1.00 87.81 236 LEU A O 1
ATOM 1750 N N . PRO A 1 237 ? 3.446 1.346 -5.965 1.00 90.00 237 PRO A N 1
ATOM 1751 C CA . PRO A 1 237 ? 4.537 1.871 -6.776 1.00 90.00 237 PRO A CA 1
ATOM 1752 C C . PRO A 1 237 ? 4.948 0.890 -7.877 1.00 90.00 237 PRO A C 1
ATOM 1754 O O . PRO A 1 237 ? 5.076 -0.311 -7.647 1.00 90.00 237 PRO A O 1
ATOM 1757 N N . THR A 1 238 ? 5.178 1.410 -9.082 1.00 93.75 238 THR A N 1
ATOM 1758 C CA . THR A 1 238 ? 5.843 0.639 -10.140 1.00 93.75 238 THR A CA 1
ATOM 1759 C C . THR A 1 238 ? 7.341 0.674 -9.903 1.00 93.75 238 THR A C 1
ATOM 1761 O O . THR A 1 238 ? 7.898 1.732 -9.607 1.00 93.75 238 THR A O 1
ATOM 1764 N N . ARG A 1 239 ? 7.983 -0.480 -10.040 1.00 94.88 239 ARG A N 1
ATOM 1765 C CA . ARG A 1 239 ? 9.435 -0.618 -10.003 1.00 94.88 239 ARG A CA 1
ATOM 1766 C C . ARG A 1 239 ? 9.929 -0.870 -11.418 1.00 94.88 239 ARG A C 1
ATOM 1768 O O . ARG A 1 239 ? 9.293 -1.620 -12.156 1.00 94.88 239 ARG A O 1
ATOM 1775 N N . SER A 1 240 ? 11.032 -0.230 -11.787 1.00 96.94 240 SER A N 1
ATOM 1776 C CA . SER A 1 240 ? 11.609 -0.352 -13.124 1.00 96.94 240 SER A CA 1
ATOM 1777 C C . SER A 1 240 ? 13.093 -0.693 -13.067 1.00 96.94 240 SER A C 1
ATOM 1779 O O . SER A 1 240 ? 13.791 -0.288 -12.130 1.00 96.94 240 SER A O 1
ATOM 1781 N N . ARG A 1 241 ? 13.578 -1.374 -14.108 1.00 97.56 241 ARG A N 1
ATOM 1782 C CA . ARG A 1 241 ? 14.997 -1.469 -14.478 1.00 97.56 241 ARG A CA 1
ATOM 1783 C C . ARG A 1 241 ? 15.153 -1.177 -15.957 1.00 97.56 241 ARG A C 1
ATOM 1785 O O . ARG A 1 241 ? 14.330 -1.618 -16.752 1.00 97.56 241 ARG A O 1
ATOM 1792 N N . SER A 1 242 ? 16.210 -0.458 -16.309 1.00 97.88 242 SER A N 1
ATOM 1793 C CA . SER A 1 242 ? 16.468 -0.055 -17.688 1.00 97.88 242 SER A CA 1
ATOM 1794 C C . SER A 1 242 ? 17.880 -0.426 -18.100 1.00 97.88 242 SER A C 1
ATOM 1796 O O . SER A 1 242 ? 18.824 -0.185 -17.354 1.00 97.88 242 SER A O 1
ATOM 1798 N N . TRP A 1 243 ? 18.015 -0.953 -19.310 1.00 98.56 243 TRP A N 1
ATOM 1799 C CA . TRP A 1 243 ? 19.279 -1.201 -19.984 1.00 98.56 243 TRP A CA 1
ATOM 1800 C C . TRP A 1 243 ? 19.428 -0.232 -21.149 1.00 98.56 243 TRP A C 1
ATOM 1802 O O . TRP A 1 243 ? 18.513 -0.071 -21.961 1.00 98.56 243 TRP A O 1
ATOM 1812 N N . THR A 1 244 ? 20.610 0.362 -21.266 1.00 98.31 244 THR A N 1
ATOM 1813 C CA . THR A 1 244 ? 21.046 1.007 -22.505 1.00 98.31 244 THR A CA 1
ATOM 1814 C C . THR A 1 244 ? 21.733 -0.047 -23.358 1.00 98.31 244 THR A C 1
ATOM 1816 O O . THR A 1 244 ? 22.732 -0.619 -22.933 1.00 98.31 244 THR A O 1
ATOM 1819 N N . ILE A 1 245 ? 21.222 -0.307 -24.554 1.00 97.88 245 ILE A N 1
ATOM 1820 C CA . ILE A 1 245 ? 21.800 -1.257 -25.506 1.00 97.88 245 ILE A CA 1
ATOM 1821 C C . ILE A 1 245 ? 22.531 -0.456 -26.581 1.00 97.88 245 ILE A C 1
ATOM 1823 O O . ILE A 1 245 ? 21.931 0.415 -27.212 1.00 97.88 245 ILE A O 1
ATOM 1827 N N . GLN A 1 246 ? 23.812 -0.751 -26.780 1.00 96.94 246 GLN A N 1
ATOM 1828 C CA . GLN A 1 246 ? 24.632 -0.206 -27.858 1.00 96.94 246 GLN A CA 1
ATOM 1829 C C . GLN A 1 246 ? 24.717 -1.245 -28.966 1.00 96.94 246 GLN A C 1
ATOM 1831 O O . GLN A 1 246 ? 25.310 -2.307 -28.792 1.00 96.94 246 GLN A O 1
ATOM 1836 N N . VAL A 1 247 ? 24.066 -0.956 -30.085 1.00 93.69 247 VAL A N 1
ATOM 1837 C CA . VAL A 1 247 ? 24.052 -1.821 -31.257 1.00 93.69 247 VAL A CA 1
ATOM 1838 C C . VAL A 1 247 ? 25.302 -1.513 -32.068 1.00 93.69 247 VAL A C 1
ATOM 1840 O O . VAL A 1 247 ? 25.364 -0.491 -32.750 1.00 93.69 247 VAL A O 1
ATOM 1843 N N . ASP A 1 248 ? 26.300 -2.380 -31.956 1.00 82.94 248 ASP A N 1
ATOM 1844 C CA . ASP A 1 248 ? 27.617 -2.145 -32.536 1.00 82.94 248 ASP A CA 1
ATOM 1845 C C . ASP A 1 248 ? 27.762 -2.823 -33.906 1.00 82.94 248 ASP A C 1
ATOM 1847 O O . ASP A 1 248 ? 27.349 -3.965 -34.108 1.00 82.94 248 ASP A O 1
ATOM 1851 N N . THR A 1 249 ? 28.354 -2.113 -34.861 1.00 64.50 249 THR A N 1
ATOM 1852 C CA . THR A 1 249 ? 28.758 -2.656 -36.163 1.00 64.50 249 THR A CA 1
ATOM 1853 C C . THR A 1 249 ? 30.159 -3.231 -36.166 1.00 64.50 249 THR A C 1
ATOM 1855 O O . THR A 1 249 ? 30.494 -3.918 -37.136 1.00 64.50 249 THR A O 1
ATOM 1858 N N . ASP A 1 250 ? 30.966 -2.954 -35.138 1.00 54.22 250 ASP A N 1
ATOM 1859 C CA . ASP A 1 250 ? 32.326 -3.456 -35.031 1.00 54.22 250 ASP A CA 1
ATOM 1860 C C . ASP A 1 250 ? 32.278 -4.965 -34.825 1.00 54.22 250 ASP A C 1
ATOM 1862 O O . ASP A 1 250 ? 32.286 -5.533 -33.731 1.00 54.22 250 ASP A O 1
ATOM 1866 N N . ARG A 1 251 ? 32.253 -5.645 -35.971 1.00 53.59 251 ARG A N 1
ATOM 1867 C CA . ARG A 1 251 ? 32.889 -6.936 -36.128 1.00 53.59 251 ARG A CA 1
ATOM 1868 C C . ARG A 1 251 ? 34.318 -6.733 -35.654 1.00 53.59 251 ARG A C 1
ATOM 1870 O O . ARG A 1 251 ? 35.160 -6.265 -36.415 1.00 53.59 251 ARG A O 1
ATOM 1877 N N . ILE A 1 252 ? 34.584 -7.082 -34.399 1.00 49.34 252 ILE A N 1
ATOM 1878 C CA . ILE A 1 252 ? 35.922 -7.491 -34.005 1.00 49.34 252 ILE A CA 1
ATOM 1879 C C . ILE A 1 252 ? 36.227 -8.666 -34.933 1.00 49.34 252 ILE A C 1
ATOM 1881 O O . ILE A 1 252 ? 35.761 -9.787 -34.720 1.00 49.34 252 ILE A O 1
ATOM 1885 N N . TRP A 1 253 ? 36.905 -8.360 -36.034 1.00 44.47 253 TRP A N 1
ATOM 1886 C CA . TRP A 1 253 ? 37.621 -9.316 -36.848 1.00 44.47 253 TRP A CA 1
ATOM 1887 C C . TRP A 1 253 ? 38.609 -9.986 -35.893 1.00 44.47 253 TRP A C 1
ATOM 1889 O O . TRP A 1 253 ? 39.662 -9.441 -35.568 1.00 44.47 253 TRP A O 1
ATOM 1899 N N . PHE A 1 254 ? 38.208 -11.132 -35.341 1.00 43.69 254 PHE A N 1
ATOM 1900 C CA . PHE A 1 254 ? 39.118 -12.114 -34.765 1.00 43.69 254 PHE A CA 1
ATOM 1901 C C . PHE A 1 254 ? 39.830 -12.799 -35.934 1.00 43.69 254 PHE A C 1
ATOM 1903 O O . PHE A 1 254 ? 39.652 -13.985 -36.204 1.00 43.69 254 PHE A O 1
ATOM 1910 N N . ASP A 1 255 ? 40.624 -12.014 -36.644 1.00 45.94 255 ASP A N 1
ATOM 1911 C CA . ASP A 1 255 ? 41.459 -12.460 -37.736 1.00 45.94 255 ASP A CA 1
ATOM 1912 C C . ASP A 1 255 ? 42.866 -12.311 -37.191 1.00 45.94 255 ASP A C 1
ATOM 1914 O O . ASP A 1 255 ? 43.365 -11.205 -36.992 1.00 45.94 255 ASP A O 1
ATOM 1918 N N . GLY A 1 256 ? 43.464 -13.446 -36.839 1.00 51.38 256 GLY A N 1
ATOM 1919 C CA . GLY A 1 256 ? 44.888 -13.494 -36.568 1.00 51.38 256 GLY A CA 1
ATOM 1920 C C . GLY A 1 256 ? 45.712 -13.047 -37.780 1.00 51.38 256 GLY A C 1
ATOM 1921 O O . GLY A 1 256 ? 45.209 -13.022 -38.904 1.00 51.38 256 GLY A O 1
ATOM 1922 N N . PHE A 1 257 ? 47.000 -12.820 -37.493 1.00 47.88 257 PHE A N 1
ATOM 1923 C CA . PHE A 1 257 ? 48.088 -12.325 -38.354 1.00 47.88 257 PHE A CA 1
ATOM 1924 C C . PHE A 1 257 ? 48.046 -10.788 -38.503 1.00 47.88 257 PHE A C 1
ATOM 1926 O O . PHE A 1 257 ? 47.053 -10.237 -38.956 1.00 47.88 257 PHE A O 1
ATOM 1933 N N . ASP A 1 258 ? 49.027 -10.018 -38.019 1.00 45.69 258 ASP A N 1
ATOM 1934 C CA . ASP A 1 258 ? 50.492 -10.206 -38.056 1.00 45.69 258 ASP A CA 1
ATOM 1935 C C . ASP A 1 258 ? 51.222 -10.140 -36.698 1.00 45.69 258 ASP A C 1
ATOM 1937 O O . ASP A 1 258 ? 50.829 -9.330 -35.824 1.00 45.69 258 ASP A O 1
#

pLDDT: mean 93.15, std 9.66, range [43.69, 98.69]

Nearest PDB structures (foldseek):
  7uww-assembly1_A  TM=7.977E-01  e=5.126E-04  Ruminococcus bromii L2-63
  7biz-assembly2_B  TM=6.870E-01  e=6.513E-04  Bacteroides thetaiotaomicron
  7biz-assembly1_A  TM=6.850E-01  e=9.328E-04  Bacteroides thetaiotaomicron
  5k6x-assembly1_B  TM=7.387E-01  e=6.339E-03  Mus musculus
  3wo4-assembly1_B  TM=5.141E-01  e=1.608E-01  Homo sapiens